Protein AF-A0A3N7F8M2-F1 (afdb_monomer)

Foldseek 3Di:
DDPVVVVVCVCCVPPPVVVQPVDVQVLSVVVVLQVPDDPLLNVLLLQCLLDDAPDKDFLQVSLLVSVLVVSQDDDPPPDDDSSVSSVVSVVVCVVSVQWAPFDADPVRHGTIIHGHPSSSVNSPVSNDLQEDEDDPDDNQNDLNHAEYEYPDDDDLPNPNPCNHAYYHYPDEDADDPVNLVSCLVRHLNYAYDAHAQNQDQAHDLSVLSNQSHAEYAHAHYQHQEYDPSVVSNPNHNYYHHHNNVNHDPPDDPDD

Mean predicted aligned error: 8.54 Å

Structure (mmCIF, N/CA/C/O backbone):
data_AF-A0A3N7F8M2-F1
#
_entry.id   AF-A0A3N7F8M2-F1
#
loop_
_atom_site.group_PDB
_atom_site.id
_atom_site.type_symbol
_atom_site.label_atom_id
_atom_site.label_alt_id
_atom_site.label_comp_id
_atom_site.label_asym_id
_atom_site.label_entity_id
_atom_site.label_seq_id
_atom_site.pdbx_PDB_ins_code
_atom_site.Cartn_x
_atom_site.Cartn_y
_atom_site.Cartn_z
_atom_site.occupancy
_atom_site.B_iso_or_equiv
_atom_site.auth_seq_id
_atom_site.auth_comp_id
_atom_site.auth_asym_id
_atom_site.auth_atom_id
_atom_site.pdbx_PDB_model_num
ATOM 1 N N . MET A 1 1 ? 30.009 5.401 -19.089 1.00 50.53 1 MET A N 1
ATOM 2 C CA . MET A 1 1 ? 29.661 4.005 -19.443 1.00 50.53 1 MET A CA 1
ATOM 3 C C . MET A 1 1 ? 30.930 3.288 -19.884 1.00 50.53 1 MET A C 1
ATOM 5 O O . MET A 1 1 ? 31.618 3.817 -20.751 1.00 50.53 1 MET A O 1
ATOM 9 N N . SER A 1 2 ? 31.302 2.168 -19.256 1.00 65.19 2 SER A N 1
ATOM 10 C CA . SER A 1 2 ? 32.576 1.494 -19.551 1.00 65.19 2 SER A CA 1
ATOM 11 C C . SER A 1 2 ? 32.513 0.697 -20.865 1.00 65.19 2 SER A C 1
ATOM 13 O O . SER A 1 2 ? 31.435 0.317 -21.328 1.00 65.19 2 SER A O 1
ATOM 15 N N . LEU A 1 3 ? 33.669 0.393 -21.468 1.00 58.25 3 LEU A N 1
ATOM 16 C CA . LEU A 1 3 ? 33.761 -0.470 -22.660 1.00 58.25 3 LEU A CA 1
ATOM 17 C C . LEU A 1 3 ? 33.174 -1.875 -22.419 1.00 58.25 3 LEU A C 1
ATOM 19 O O . LEU A 1 3 ? 32.599 -2.466 -23.333 1.00 58.25 3 LEU A O 1
ATOM 23 N N . LYS A 1 4 ? 33.255 -2.378 -21.179 1.00 56.94 4 LYS A N 1
ATOM 24 C CA . LYS A 1 4 ? 32.649 -3.653 -20.762 1.00 56.94 4 LYS A CA 1
ATOM 25 C C . LYS A 1 4 ? 31.124 -3.597 -20.761 1.00 56.94 4 LYS A C 1
ATOM 27 O O . LYS A 1 4 ? 30.493 -4.565 -21.175 1.00 56.94 4 LYS A O 1
ATOM 32 N N . ASP A 1 5 ? 30.537 -2.476 -20.351 1.00 60.38 5 ASP A N 1
ATOM 33 C CA . ASP A 1 5 ? 29.081 -2.302 -20.395 1.00 60.38 5 ASP A CA 1
ATOM 34 C C . ASP A 1 5 ? 28.612 -2.272 -21.850 1.00 60.38 5 ASP A C 1
ATOM 36 O O . ASP A 1 5 ? 27.696 -2.995 -22.232 1.00 60.38 5 ASP A O 1
ATOM 40 N N . ARG A 1 6 ? 29.320 -1.535 -22.711 1.00 57.75 6 ARG A N 1
ATOM 41 C CA . ARG A 1 6 ? 28.989 -1.431 -24.139 1.00 57.75 6 ARG A CA 1
ATOM 42 C C . ARG A 1 6 ? 29.005 -2.791 -24.851 1.00 57.75 6 ARG A C 1
ATOM 44 O O . ARG A 1 6 ? 28.112 -3.062 -25.648 1.00 57.75 6 ARG A O 1
ATOM 51 N N . ALA A 1 7 ? 29.972 -3.655 -24.534 1.00 75.00 7 ALA A N 1
ATOM 52 C CA . ALA A 1 7 ? 30.067 -5.007 -25.090 1.00 75.00 7 ALA A CA 1
ATOM 53 C C . ALA A 1 7 ? 28.914 -5.930 -24.653 1.00 75.00 7 ALA A C 1
ATOM 55 O O . ALA A 1 7 ? 28.488 -6.770 -25.440 1.00 75.00 7 ALA A O 1
ATOM 56 N N . LYS A 1 8 ? 28.375 -5.749 -23.438 1.00 75.00 8 LYS A N 1
ATOM 57 C CA . LYS A 1 8 ? 27.210 -6.505 -22.945 1.00 75.00 8 LYS A CA 1
ATOM 58 C C . LYS A 1 8 ? 25.900 -6.076 -23.608 1.00 75.00 8 LYS A C 1
ATOM 60 O O . LYS A 1 8 ? 25.042 -6.915 -23.852 1.00 75.00 8 LYS A O 1
ATOM 65 N N . TRP A 1 9 ? 25.752 -4.787 -23.915 1.00 71.31 9 TRP A N 1
ATOM 66 C CA . TRP A 1 9 ? 24.523 -4.230 -24.496 1.00 71.31 9 TRP A CA 1
ATOM 67 C C . TRP A 1 9 ? 24.452 -4.337 -26.027 1.00 71.31 9 TRP A C 1
ATOM 69 O O . TRP A 1 9 ? 23.364 -4.357 -26.598 1.00 71.31 9 TRP A O 1
ATOM 79 N N . LEU A 1 10 ? 25.596 -4.432 -26.708 1.00 76.62 10 LEU A N 1
ATOM 80 C CA . LEU A 1 10 ? 25.683 -4.506 -28.172 1.00 76.62 10 LEU A CA 1
ATOM 81 C C . LEU A 1 10 ? 24.878 -5.657 -28.814 1.00 76.62 10 LEU A C 1
ATOM 83 O O . LEU A 1 10 ? 24.207 -5.391 -29.814 1.00 76.62 10 LEU A O 1
ATOM 87 N N . PRO A 1 11 ? 24.901 -6.899 -28.289 1.00 79.75 11 PRO A N 1
ATOM 88 C CA . PRO A 1 11 ? 24.099 -7.999 -28.829 1.00 79.75 11 PRO A CA 1
ATOM 89 C C . PRO A 1 11 ? 22.597 -7.729 -28.707 1.00 79.75 11 PRO A C 1
ATOM 91 O O . PRO A 1 11 ? 21.865 -7.853 -29.686 1.00 79.75 11 PRO A O 1
ATOM 94 N N . PHE A 1 12 ? 22.161 -7.258 -27.535 1.00 73.06 12 PHE A N 1
ATOM 95 C CA . PHE A 1 12 ? 20.768 -6.909 -27.266 1.00 73.06 12 PHE A CA 1
ATOM 96 C C . PHE A 1 12 ? 20.253 -5.831 -28.230 1.00 73.06 12 PHE A C 1
ATOM 98 O O . PHE A 1 12 ? 19.229 -6.025 -28.879 1.00 73.06 12 PHE A O 1
ATOM 105 N N . ILE A 1 13 ? 21.001 -4.732 -28.398 1.00 72.12 13 ILE A N 1
ATOM 106 C CA . ILE A 1 13 ? 20.623 -3.620 -29.288 1.00 72.12 13 ILE A CA 1
ATOM 107 C C . ILE A 1 13 ? 20.533 -4.073 -30.750 1.00 72.12 13 ILE A C 1
ATOM 109 O O . ILE A 1 13 ? 19.650 -3.629 -31.477 1.00 72.12 13 ILE A O 1
ATOM 113 N N . LYS A 1 14 ? 21.451 -4.936 -31.203 1.00 72.75 14 LYS A N 1
ATOM 114 C CA . LYS A 1 14 ? 21.540 -5.316 -32.620 1.00 72.75 14 LYS A CA 1
ATOM 115 C C . LYS A 1 14 ? 20.613 -6.460 -33.021 1.00 72.75 14 LYS A C 1
ATOM 117 O O . LYS A 1 14 ? 20.231 -6.520 -34.184 1.00 72.75 14 LYS A O 1
ATOM 122 N N . GLN A 1 15 ? 20.300 -7.378 -32.109 1.00 72.56 15 GLN A N 1
ATOM 123 C CA . GLN A 1 15 ? 19.619 -8.635 -32.452 1.00 72.56 15 GLN A CA 1
ATOM 124 C C . GLN A 1 15 ? 18.255 -8.789 -31.773 1.00 72.56 15 GLN A C 1
ATOM 126 O O . GLN A 1 15 ? 17.330 -9.329 -32.380 1.00 72.56 15 GLN A O 1
ATOM 131 N N . GLU A 1 16 ? 18.099 -8.300 -30.541 1.00 66.25 16 GLU A N 1
ATOM 132 C CA . GLU A 1 16 ? 16.865 -8.487 -29.770 1.00 66.25 16 GLU A CA 1
ATOM 133 C C . GLU A 1 16 ? 15.930 -7.282 -29.854 1.00 66.25 16 GLU A C 1
ATOM 135 O O . GLU A 1 16 ? 14.737 -7.447 -30.110 1.00 66.25 16 GLU A O 1
ATOM 140 N N . LEU A 1 17 ? 16.465 -6.069 -29.688 1.00 67.19 17 LEU A N 1
ATOM 141 C CA . LEU A 1 17 ? 15.690 -4.828 -29.706 1.00 67.19 17 LEU A CA 1
ATOM 142 C C . LEU A 1 17 ? 14.853 -4.672 -30.995 1.00 67.19 17 LEU A C 1
ATOM 144 O O . LEU A 1 17 ? 13.651 -4.441 -30.878 1.00 67.19 17 LEU A O 1
ATOM 148 N N . PRO A 1 18 ? 15.394 -4.903 -32.212 1.00 66.25 18 PRO A N 1
ATOM 149 C CA . PRO A 1 18 ? 14.627 -4.734 -33.448 1.00 66.25 18 PRO A CA 1
ATOM 150 C C . PRO A 1 18 ? 13.497 -5.753 -33.622 1.00 66.25 18 PRO A C 1
ATOM 152 O O . PRO A 1 18 ? 12.631 -5.547 -34.460 1.00 66.25 18 PRO A O 1
ATOM 155 N N . ASN A 1 19 ? 13.513 -6.865 -32.877 1.00 63.41 19 ASN A N 1
ATOM 156 C CA . ASN A 1 19 ? 12.444 -7.865 -32.880 1.00 63.41 19 ASN A CA 1
ATOM 157 C C . ASN A 1 19 ? 11.389 -7.596 -31.799 1.00 63.41 19 ASN A C 1
ATOM 159 O O . ASN A 1 19 ? 10.232 -7.954 -31.989 1.00 63.41 19 ASN A O 1
ATOM 163 N N . ARG A 1 20 ? 11.779 -6.963 -30.685 1.00 60.56 20 ARG A N 1
ATOM 164 C CA . ARG A 1 20 ? 10.895 -6.645 -29.550 1.00 60.56 20 ARG A CA 1
ATOM 165 C C . ARG A 1 20 ? 10.116 -5.337 -29.721 1.00 60.56 20 ARG A C 1
ATOM 167 O O . ARG A 1 20 ? 9.087 -5.176 -29.082 1.00 60.56 20 ARG A O 1
ATOM 174 N N . VAL A 1 21 ? 10.594 -4.435 -30.582 1.00 58.59 21 VAL A N 1
ATOM 175 C CA . VAL A 1 21 ? 9.974 -3.128 -30.894 1.00 58.59 21 VAL A CA 1
ATOM 176 C C . VAL A 1 21 ? 9.203 -3.182 -32.230 1.00 58.59 21 VAL A C 1
ATOM 178 O O . VAL A 1 21 ? 8.950 -2.164 -32.856 1.00 58.59 21 VAL A O 1
ATOM 181 N N . LYS A 1 22 ? 8.862 -4.384 -32.723 1.00 57.28 22 LYS A N 1
ATOM 182 C CA . LYS A 1 22 ? 8.159 -4.555 -34.013 1.00 57.28 22 LYS A CA 1
ATOM 183 C C . LYS A 1 22 ? 6.701 -4.104 -33.995 1.00 57.28 22 LYS A C 1
ATOM 185 O O . LYS A 1 22 ? 6.161 -3.840 -35.062 1.00 57.28 22 LYS A O 1
ATOM 190 N N . ASP A 1 23 ? 6.118 -3.990 -32.808 1.00 52.25 23 ASP A N 1
ATOM 191 C CA . ASP A 1 23 ? 4.845 -3.320 -32.589 1.00 52.25 23 ASP A CA 1
ATOM 192 C C . ASP A 1 23 ? 5.128 -1.986 -31.897 1.00 52.25 23 ASP A C 1
ATOM 194 O O . ASP A 1 23 ? 5.923 -1.946 -30.955 1.00 52.25 23 ASP A O 1
ATOM 198 N N . ASP A 1 24 ? 4.432 -0.921 -32.304 1.00 56.28 24 ASP A N 1
ATOM 199 C CA . ASP A 1 24 ? 4.410 0.428 -31.695 1.00 56.28 24 ASP A CA 1
ATOM 200 C C . ASP A 1 24 ? 3.942 0.444 -30.217 1.00 56.28 24 ASP A C 1
ATOM 202 O O . ASP A 1 24 ? 3.524 1.459 -29.658 1.00 56.28 24 ASP A O 1
ATOM 206 N N . ASN A 1 25 ? 3.998 -0.695 -29.535 1.00 73.25 25 ASN A N 1
ATOM 207 C CA . ASN A 1 25 ? 3.590 -0.849 -28.164 1.00 73.25 25 ASN A CA 1
ATOM 208 C C . ASN A 1 25 ? 4.736 -0.446 -27.228 1.00 73.25 25 ASN A C 1
ATOM 210 O O . ASN A 1 25 ? 5.562 -1.262 -26.810 1.00 73.25 25 ASN A O 1
ATOM 214 N N . ILE A 1 26 ? 4.744 0.838 -26.868 1.00 84.25 26 ILE A N 1
ATOM 215 C CA . ILE A 1 26 ? 5.632 1.458 -25.876 1.00 84.25 26 ILE A CA 1
ATOM 216 C C . ILE A 1 26 ? 5.814 0.611 -24.602 1.00 84.25 26 ILE A C 1
ATOM 218 O O . ILE A 1 26 ? 6.905 0.585 -24.033 1.00 84.25 26 ILE A O 1
ATOM 222 N N . ILE A 1 27 ? 4.798 -0.163 -24.199 1.00 86.19 27 ILE A N 1
ATOM 223 C CA . ILE A 1 27 ? 4.848 -1.049 -23.031 1.00 86.19 27 ILE A CA 1
ATOM 224 C C . ILE A 1 27 ? 5.877 -2.169 -23.200 1.00 86.19 27 ILE A C 1
ATOM 226 O O . ILE A 1 27 ? 6.604 -2.464 -22.253 1.00 86.19 27 ILE A O 1
ATOM 230 N N . HIS A 1 28 ? 6.011 -2.767 -24.390 1.00 85.81 28 HIS A N 1
ATOM 231 C CA . HIS A 1 28 ? 7.034 -3.792 -24.637 1.00 85.81 28 HIS A CA 1
ATOM 232 C C . HIS A 1 28 ? 8.446 -3.219 -24.530 1.00 85.81 28 HIS A C 1
ATOM 234 O O . HIS A 1 28 ? 9.326 -3.863 -23.956 1.00 85.81 28 HIS A O 1
ATOM 240 N N . THR A 1 29 ? 8.648 -1.993 -25.011 1.00 88.50 29 THR A N 1
ATOM 241 C CA . THR A 1 29 ? 9.926 -1.289 -24.880 1.00 88.50 29 THR A CA 1
ATOM 242 C C . THR A 1 29 ? 10.236 -0.974 -23.419 1.00 88.50 29 THR A C 1
ATOM 244 O O . THR A 1 29 ? 11.323 -1.293 -22.944 1.00 88.50 29 THR A O 1
ATOM 247 N N . LEU A 1 30 ? 9.282 -0.421 -22.663 1.00 90.75 30 LEU A N 1
ATOM 248 C CA . LEU A 1 30 ? 9.473 -0.120 -21.239 1.00 90.75 30 LEU A CA 1
ATOM 249 C C . LEU A 1 30 ? 9.683 -1.390 -20.401 1.00 90.75 30 LEU A C 1
ATOM 251 O O . LEU A 1 30 ? 10.469 -1.396 -19.450 1.00 90.75 30 LEU A O 1
ATOM 255 N N . LYS A 1 31 ? 9.056 -2.506 -20.791 1.00 93.31 31 LYS A N 1
ATOM 256 C CA . LYS A 1 31 ? 9.233 -3.809 -20.142 1.00 93.31 31 LYS A CA 1
ATOM 257 C C . LYS A 1 31 ? 10.682 -4.307 -20.184 1.00 93.31 31 LYS A C 1
ATOM 259 O O . LYS A 1 31 ? 11.091 -5.028 -19.275 1.00 93.31 31 LYS A O 1
ATOM 264 N N . LEU A 1 32 ? 11.493 -3.860 -21.145 1.00 90.69 32 LEU A N 1
ATOM 265 C CA . LEU A 1 32 ? 12.931 -4.156 -21.196 1.00 90.69 32 LEU A CA 1
ATOM 266 C C . LEU A 1 32 ? 13.689 -3.615 -19.977 1.00 90.69 32 LEU A C 1
ATOM 268 O O . LEU A 1 32 ? 14.667 -4.225 -19.546 1.00 90.69 32 LEU A O 1
ATOM 272 N N . SER A 1 33 ? 13.225 -2.508 -19.393 1.00 91.81 33 SER A N 1
ATOM 273 C CA . SER A 1 33 ? 13.773 -1.950 -18.151 1.00 91.81 33 SER A CA 1
ATOM 274 C C . SER A 1 33 ? 13.292 -2.710 -16.910 1.00 91.81 33 SER A C 1
ATOM 276 O O . SER A 1 33 ? 13.993 -2.744 -15.897 1.00 91.81 33 SER A O 1
ATOM 278 N N . TYR A 1 34 ? 12.114 -3.340 -16.987 1.00 95.31 34 TYR A N 1
ATOM 279 C CA . TYR A 1 34 ? 11.484 -4.092 -15.896 1.00 95.31 34 TYR A CA 1
ATOM 280 C C . TYR A 1 34 ? 11.982 -5.539 -15.784 1.00 95.31 34 TYR A C 1
ATOM 282 O O . TYR A 1 34 ? 12.250 -6.027 -14.686 1.00 95.31 34 TYR A O 1
ATOM 290 N N . ASP A 1 35 ? 12.129 -6.246 -16.905 1.00 94.69 35 ASP A N 1
ATOM 291 C CA . ASP A 1 35 ? 12.520 -7.658 -16.936 1.00 94.69 35 ASP A CA 1
ATOM 292 C C . ASP A 1 35 ? 13.816 -7.998 -16.174 1.00 94.69 35 ASP A C 1
ATOM 294 O O . ASP A 1 35 ? 13.832 -9.042 -15.513 1.00 94.69 35 ASP A O 1
ATOM 298 N N . PRO A 1 36 ? 14.873 -7.162 -16.166 1.00 95.19 36 PRO A N 1
ATOM 299 C CA . PRO A 1 36 ? 16.085 -7.447 -15.401 1.00 95.19 36 PRO A CA 1
ATOM 300 C C . PRO A 1 36 ? 15.991 -7.085 -13.909 1.00 95.19 36 PRO A C 1
ATOM 302 O O . PRO A 1 36 ? 16.965 -7.294 -13.184 1.00 95.19 36 PRO A O 1
ATOM 305 N N . LEU A 1 37 ? 14.876 -6.523 -13.422 1.00 95.69 37 LEU A N 1
ATOM 306 C CA . LEU A 1 37 ? 14.738 -6.170 -12.007 1.00 95.69 37 LEU A CA 1
ATOM 307 C C . LEU A 1 37 ? 14.746 -7.420 -11.101 1.00 95.69 37 LEU A C 1
ATOM 309 O O . LEU A 1 37 ? 14.150 -8.449 -11.451 1.00 95.69 37 LEU A O 1
ATOM 313 N N . PRO A 1 38 ? 15.352 -7.333 -9.902 1.00 94.81 38 PRO A N 1
ATOM 314 C CA . PRO A 1 38 ? 15.167 -8.326 -8.851 1.00 94.81 38 PRO A CA 1
ATOM 315 C C . PRO A 1 38 ? 13.688 -8.536 -8.507 1.00 94.81 38 PRO A C 1
ATOM 317 O O . PRO A 1 38 ? 12.871 -7.621 -8.611 1.00 94.81 38 PRO A O 1
ATOM 320 N N . SER A 1 39 ? 13.350 -9.736 -8.031 1.00 94.88 39 SER A N 1
ATOM 321 C CA . SER A 1 39 ? 11.963 -10.124 -7.731 1.00 94.88 39 SER A CA 1
ATOM 322 C C . SER A 1 39 ? 11.254 -9.163 -6.764 1.00 94.88 39 SER A C 1
ATOM 324 O O . SER A 1 39 ? 10.118 -8.774 -7.014 1.00 94.88 39 SER A O 1
ATOM 326 N N . HIS A 1 40 ? 11.916 -8.708 -5.695 1.00 94.12 40 HIS A N 1
ATOM 327 C CA . HIS A 1 40 ? 11.305 -7.766 -4.748 1.00 94.12 40 HIS A CA 1
ATOM 328 C C . HIS A 1 40 ? 10.947 -6.423 -5.408 1.00 94.12 40 HIS A C 1
ATOM 330 O O . HIS A 1 40 ? 9.810 -5.981 -5.292 1.00 94.12 40 HIS A O 1
ATOM 336 N N . MET A 1 41 ? 11.857 -5.836 -6.197 1.00 96.88 41 MET A N 1
ATOM 337 C CA . MET A 1 41 ? 11.610 -4.590 -6.942 1.00 96.88 41 MET A CA 1
ATOM 338 C C . MET A 1 41 ? 10.479 -4.740 -7.961 1.00 96.88 41 MET A C 1
ATOM 340 O O . MET A 1 41 ? 9.681 -3.822 -8.135 1.00 96.88 41 MET A O 1
ATOM 344 N N . LYS A 1 42 ? 10.376 -5.909 -8.609 1.00 97.31 42 LYS A N 1
ATOM 345 C CA . LYS A 1 42 ? 9.268 -6.217 -9.522 1.00 97.31 42 LYS A CA 1
ATOM 346 C C . LYS A 1 42 ? 7.917 -6.175 -8.818 1.00 97.31 42 LYS A C 1
ATOM 348 O O . LYS A 1 42 ? 6.986 -5.594 -9.368 1.00 97.31 42 LYS A O 1
ATOM 353 N N . HIS A 1 43 ? 7.820 -6.764 -7.624 1.00 96.69 43 HIS A N 1
ATOM 354 C CA . HIS A 1 43 ? 6.598 -6.718 -6.820 1.00 96.69 43 HIS A CA 1
ATOM 355 C C . HIS A 1 43 ? 6.301 -5.298 -6.325 1.00 96.69 43 HIS A C 1
ATOM 357 O O . HIS A 1 43 ? 5.167 -4.850 -6.465 1.00 96.69 43 HIS A O 1
ATOM 363 N N . CYS A 1 44 ? 7.310 -4.575 -5.823 1.00 98.00 44 CYS A N 1
ATOM 364 C CA . CYS A 1 44 ? 7.171 -3.183 -5.387 1.00 98.00 44 CYS A CA 1
ATOM 365 C C . CYS A 1 44 ? 6.597 -2.294 -6.497 1.00 98.00 44 CYS A C 1
ATOM 367 O O . CYS A 1 44 ? 5.605 -1.603 -6.280 1.00 98.00 44 CYS A O 1
ATOM 369 N N . PHE A 1 45 ? 7.164 -2.370 -7.704 1.00 97.88 45 PHE A N 1
ATOM 370 C CA . PHE A 1 45 ? 6.684 -1.597 -8.846 1.00 97.88 45 PHE A CA 1
ATOM 371 C C . PHE A 1 45 ? 5.294 -2.034 -9.327 1.00 97.88 45 PHE A C 1
ATOM 373 O O . PHE A 1 45 ? 4.430 -1.188 -9.533 1.00 97.88 45 PHE A O 1
ATOM 380 N N . ALA A 1 46 ? 5.041 -3.340 -9.469 1.00 96.94 46 ALA A N 1
ATOM 381 C CA . ALA A 1 46 ? 3.728 -3.839 -9.888 1.00 96.94 46 ALA A CA 1
ATOM 382 C C . ALA A 1 46 ? 2.614 -3.406 -8.918 1.00 96.94 46 ALA A C 1
ATOM 384 O O . ALA A 1 46 ? 1.500 -3.093 -9.336 1.00 96.94 46 ALA A O 1
ATOM 385 N N . TYR A 1 47 ? 2.917 -3.339 -7.619 1.00 97.25 47 TYR A N 1
ATOM 386 C CA . TYR A 1 47 ? 1.988 -2.879 -6.590 1.00 97.25 47 TYR A CA 1
ATOM 387 C C . TYR A 1 47 ? 1.569 -1.413 -6.764 1.00 97.25 47 TYR A C 1
ATOM 389 O O . TYR A 1 47 ? 0.451 -1.051 -6.408 1.00 97.25 47 TYR A O 1
ATOM 397 N N . CYS A 1 48 ? 2.418 -0.576 -7.367 1.00 96.25 48 CYS A N 1
ATOM 398 C CA . CYS A 1 48 ? 2.093 0.824 -7.633 1.00 96.25 48 CYS A CA 1
ATOM 399 C C . CYS A 1 48 ? 0.961 1.013 -8.661 1.00 96.25 48 CYS A C 1
ATOM 401 O O . CYS A 1 48 ? 0.413 2.107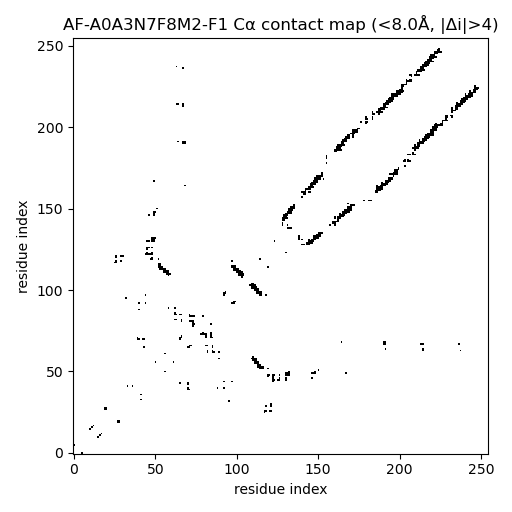 -8.744 1.00 96.25 48 CYS A O 1
ATOM 403 N N . SER A 1 49 ? 0.556 -0.035 -9.391 1.00 94.50 49 SER A N 1
ATOM 404 C CA . SER A 1 49 ? -0.635 -0.003 -10.264 1.00 94.50 49 SER A CA 1
ATOM 405 C C . SER A 1 49 ? -1.935 0.338 -9.522 1.00 94.50 49 SER A C 1
ATOM 407 O O . SER A 1 49 ? -2.905 0.770 -10.142 1.00 94.50 49 SER A O 1
ATOM 409 N N . LEU A 1 50 ? -1.956 0.171 -8.195 1.00 93.06 50 LEU A N 1
ATOM 410 C CA . LEU A 1 50 ? -3.098 0.503 -7.346 1.00 93.06 50 LEU A CA 1
ATOM 411 C C . LEU A 1 50 ? -3.341 2.014 -7.218 1.00 93.06 50 LEU A C 1
ATOM 413 O O . LEU A 1 50 ? -4.456 2.409 -6.880 1.00 93.06 50 LEU A O 1
ATOM 417 N N . PHE A 1 51 ? -2.336 2.854 -7.473 1.00 91.75 51 PHE A N 1
ATOM 418 C CA . PHE A 1 51 ? -2.496 4.307 -7.428 1.00 91.75 51 PHE A CA 1
ATOM 419 C C . PHE A 1 51 ? -3.058 4.831 -8.762 1.00 91.75 51 PHE A C 1
ATOM 421 O O . PHE A 1 51 ? -2.790 4.237 -9.809 1.00 91.75 51 PHE A O 1
ATOM 428 N N . PRO A 1 52 ? -3.841 5.923 -8.771 1.00 89.25 52 PRO A N 1
ATOM 429 C CA . PRO A 1 52 ? -4.310 6.546 -10.003 1.00 89.25 52 PRO A CA 1
ATOM 430 C C . PRO A 1 52 ? -3.154 7.124 -10.831 1.00 89.25 52 PRO A C 1
ATOM 432 O O . PRO A 1 52 ? -2.087 7.450 -10.309 1.00 89.25 52 PRO A O 1
ATOM 435 N N . LYS A 1 53 ? -3.379 7.286 -12.138 1.00 89.62 53 LYS A N 1
ATOM 436 C CA . LYS A 1 53 ? -2.427 7.970 -13.024 1.00 89.62 53 LYS A CA 1
ATOM 437 C C . LYS A 1 53 ? -2.233 9.420 -12.581 1.00 89.62 53 LYS A C 1
ATOM 439 O O . LYS A 1 53 ? -3.189 10.067 -12.162 1.00 89.62 53 LYS A O 1
ATOM 444 N N . GLY A 1 54 ? -0.994 9.908 -12.641 1.00 85.50 54 GLY A N 1
ATOM 445 C CA . GLY A 1 54 ? -0.633 11.262 -12.208 1.00 85.50 54 GLY A CA 1
ATOM 446 C C . GLY A 1 54 ? -0.775 11.541 -10.703 1.00 85.50 54 GLY A C 1
ATOM 447 O O . GLY A 1 54 ? -0.532 12.673 -10.282 1.00 85.50 54 GLY A O 1
ATOM 448 N N . HIS A 1 55 ? -1.150 10.548 -9.888 1.00 89.75 55 HIS A N 1
ATOM 449 C CA . HIS A 1 55 ? -1.278 10.710 -8.442 1.00 89.75 55 HIS A CA 1
ATOM 450 C C . HIS A 1 55 ? 0.091 10.951 -7.796 1.00 89.75 55 HIS A C 1
ATOM 452 O O . HIS A 1 55 ? 1.056 10.245 -8.101 1.00 89.75 55 HIS A O 1
ATOM 458 N N . SER A 1 56 ? 0.158 11.937 -6.897 1.00 94.62 56 SER A N 1
ATOM 459 C CA . SER A 1 56 ? 1.331 12.151 -6.047 1.00 94.62 56 SER A CA 1
ATOM 460 C C . SER A 1 56 ? 1.318 11.140 -4.907 1.00 94.62 56 SER A C 1
ATOM 462 O O . SER A 1 56 ? 0.364 11.086 -4.135 1.00 94.62 56 SER A O 1
ATOM 464 N N . ILE A 1 57 ? 2.353 10.309 -4.834 1.00 95.38 57 ILE A N 1
ATOM 465 C CA . ILE A 1 57 ? 2.486 9.221 -3.872 1.00 95.38 57 ILE A CA 1
ATOM 466 C C . ILE A 1 57 ? 3.476 9.650 -2.792 1.00 95.38 57 ILE A C 1
ATOM 468 O O . ILE A 1 57 ? 4.645 9.890 -3.089 1.00 95.38 57 ILE A O 1
ATOM 472 N N . ASP A 1 58 ? 3.036 9.666 -1.533 1.00 96.25 58 ASP A N 1
ATOM 473 C CA . ASP A 1 58 ? 3.940 9.802 -0.388 1.00 96.25 58 ASP A CA 1
ATOM 474 C C . ASP A 1 58 ? 4.870 8.579 -0.304 1.00 96.25 58 ASP A C 1
ATOM 476 O O . ASP A 1 58 ? 4.434 7.427 -0.162 1.00 96.25 58 ASP A O 1
ATOM 480 N N . VAL A 1 59 ? 6.176 8.820 -0.411 1.00 97.56 59 VAL A N 1
ATOM 481 C CA . VAL A 1 59 ? 7.187 7.765 -0.558 1.00 97.56 59 VAL A CA 1
ATOM 482 C C . VAL A 1 59 ? 7.324 6.951 0.724 1.00 97.56 59 VAL A C 1
ATOM 484 O O . VAL A 1 59 ? 7.478 5.727 0.672 1.00 97.56 59 VAL A O 1
ATOM 487 N N . LYS A 1 60 ? 7.190 7.590 1.889 1.00 96.44 60 LYS A N 1
ATOM 488 C CA . LYS A 1 60 ? 7.221 6.900 3.184 1.00 96.44 60 LYS A CA 1
ATOM 489 C C . LYS A 1 60 ? 6.066 5.905 3.310 1.00 96.44 60 LYS A C 1
ATOM 491 O O . LYS A 1 60 ? 6.272 4.758 3.710 1.00 96.44 60 LYS A O 1
ATOM 496 N N . SER A 1 61 ? 4.867 6.313 2.911 1.00 96.25 61 SER A N 1
ATOM 497 C CA . SER A 1 61 ? 3.666 5.477 2.855 1.00 96.25 61 SER A CA 1
ATOM 498 C C . SER A 1 61 ? 3.844 4.322 1.883 1.00 96.25 61 SER A C 1
ATOM 500 O O . SER A 1 61 ? 3.535 3.180 2.218 1.00 96.25 61 SER A O 1
ATOM 502 N N . LEU A 1 62 ? 4.390 4.591 0.696 1.00 97.62 62 LEU A N 1
ATOM 503 C CA . LEU A 1 62 ? 4.658 3.564 -0.304 1.00 97.62 62 LEU A CA 1
ATOM 504 C C . LEU A 1 62 ? 5.603 2.478 0.230 1.00 97.62 62 LEU A C 1
ATOM 506 O O . LEU A 1 62 ? 5.318 1.286 0.098 1.00 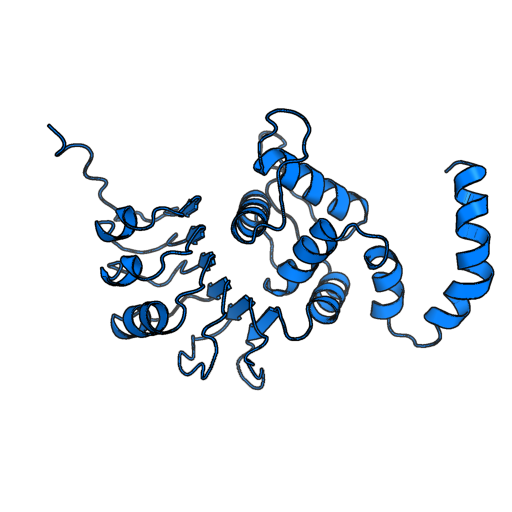97.62 62 LEU A O 1
ATOM 510 N N . ILE A 1 63 ? 6.686 2.882 0.896 1.00 97.88 63 ILE A N 1
ATOM 511 C CA . ILE A 1 63 ? 7.636 1.960 1.528 1.00 97.88 63 ILE A CA 1
ATOM 512 C C . ILE A 1 63 ? 6.947 1.127 2.616 1.00 97.88 63 ILE A C 1
ATOM 514 O O . ILE A 1 63 ? 7.081 -0.098 2.634 1.00 97.88 63 ILE A O 1
ATOM 518 N N . GLN A 1 64 ? 6.152 1.757 3.484 1.00 97.56 64 GLN A N 1
ATOM 519 C CA . GLN A 1 64 ? 5.378 1.059 4.516 1.00 97.56 64 GLN A CA 1
ATOM 520 C C . GLN A 1 64 ? 4.411 0.023 3.922 1.00 97.56 64 GLN A C 1
ATOM 522 O O . GLN A 1 64 ? 4.279 -1.081 4.454 1.00 97.56 64 GLN A O 1
ATOM 527 N N . LEU A 1 65 ? 3.775 0.332 2.788 1.00 97.94 65 LEU A N 1
ATOM 528 C CA . LEU A 1 65 ? 2.908 -0.604 2.071 1.00 97.94 65 LEU A CA 1
ATOM 529 C C . LEU A 1 65 ? 3.695 -1.803 1.521 1.00 97.94 65 LEU A C 1
ATOM 531 O O . LEU A 1 65 ? 3.246 -2.946 1.652 1.00 97.94 65 LEU A O 1
ATOM 535 N N . TRP A 1 66 ? 4.883 -1.579 0.953 1.00 98.06 66 TRP A N 1
ATOM 536 C CA . TRP A 1 66 ? 5.752 -2.663 0.483 1.00 98.06 66 TRP A CA 1
ATOM 537 C C . TRP A 1 66 ? 6.227 -3.571 1.624 1.00 98.06 66 TRP A C 1
ATOM 539 O O . TRP A 1 66 ? 6.246 -4.798 1.471 1.00 98.06 66 TRP A O 1
ATOM 549 N N . ILE A 1 67 ? 6.550 -2.993 2.784 1.00 96.94 67 ILE A N 1
ATOM 550 C CA . ILE A 1 67 ? 6.911 -3.733 4.003 1.00 96.94 67 ILE A CA 1
ATOM 551 C C . ILE A 1 67 ? 5.719 -4.556 4.510 1.00 96.94 67 ILE A C 1
ATOM 553 O O . ILE A 1 67 ? 5.858 -5.756 4.766 1.00 96.94 67 ILE A O 1
ATOM 557 N N . ALA A 1 68 ? 4.523 -3.965 4.576 1.00 97.00 68 ALA A N 1
ATOM 558 C CA . ALA A 1 68 ? 3.305 -4.654 5.006 1.00 97.00 68 ALA A CA 1
ATOM 559 C C . ALA A 1 68 ? 2.958 -5.847 4.094 1.00 97.00 68 ALA A C 1
ATOM 561 O O . ALA A 1 68 ? 2.490 -6.893 4.556 1.00 97.00 68 ALA A O 1
ATOM 562 N N . GLN A 1 69 ? 3.246 -5.753 2.795 1.00 96.25 69 GLN A N 1
ATOM 563 C CA . GLN A 1 69 ? 3.099 -6.895 1.891 1.00 96.25 69 GLN A CA 1
ATOM 564 C C . GLN A 1 69 ? 4.226 -7.928 2.010 1.00 96.25 69 GLN A C 1
ATOM 566 O O . GLN A 1 69 ? 4.024 -9.090 1.639 1.00 96.25 69 GLN A O 1
ATOM 571 N N . GLY A 1 70 ? 5.356 -7.556 2.611 1.00 95.06 70 GLY A N 1
ATOM 572 C CA . GLY A 1 70 ? 6.550 -8.386 2.747 1.00 95.06 70 GLY A CA 1
ATOM 573 C C . GLY A 1 70 ? 7.397 -8.426 1.476 1.00 95.06 70 GLY A C 1
ATOM 574 O O . GLY A 1 70 ? 8.120 -9.395 1.266 1.00 95.06 70 GLY A O 1
ATOM 575 N N . PHE A 1 71 ? 7.278 -7.419 0.604 1.00 95.56 71 PHE A N 1
ATOM 576 C CA . PHE A 1 71 ? 8.131 -7.304 -0.582 1.00 95.56 71 PHE A CA 1
ATOM 577 C C . PHE A 1 71 ? 9.547 -6.891 -0.198 1.00 95.56 71 PHE A C 1
ATOM 579 O O . PHE A 1 71 ? 10.508 -7.386 -0.780 1.00 95.56 71 PHE A O 1
ATOM 586 N N . ILE A 1 72 ? 9.668 -6.042 0.821 1.00 94.56 72 ILE A N 1
ATOM 587 C CA . ILE A 1 72 ? 10.941 -5.712 1.451 1.00 94.56 72 ILE A CA 1
ATOM 588 C C . ILE A 1 72 ? 11.198 -6.725 2.565 1.00 94.56 72 ILE A C 1
ATOM 590 O O . ILE A 1 72 ? 10.342 -6.967 3.416 1.00 94.56 72 ILE A O 1
ATOM 594 N N . SER A 1 73 ? 12.366 -7.354 2.526 1.00 83.81 73 SER A N 1
ATOM 595 C CA . SER A 1 73 ? 12.841 -8.290 3.543 1.00 83.81 73 SER A CA 1
ATOM 596 C C . SER A 1 73 ? 14.245 -7.873 3.938 1.00 83.81 73 SER A C 1
ATOM 598 O O . SER A 1 73 ? 15.028 -7.537 3.051 1.00 83.81 73 SER A O 1
ATOM 600 N N . SER A 1 74 ? 14.556 -7.941 5.236 1.00 72.06 74 SER A N 1
ATOM 601 C CA . SER A 1 74 ? 15.905 -7.673 5.736 1.00 72.06 74 SER A CA 1
ATOM 602 C C . SER A 1 74 ? 16.894 -8.524 4.955 1.00 72.06 74 SER A C 1
ATOM 604 O O . SER A 1 74 ? 16.779 -9.753 4.915 1.00 72.06 74 SER A O 1
ATOM 606 N N . SER A 1 75 ? 17.877 -7.879 4.340 1.00 59.03 75 SER A N 1
ATOM 607 C CA . SER A 1 75 ? 19.035 -8.603 3.832 1.00 59.03 75 SER A CA 1
ATOM 608 C C . SER A 1 75 ? 19.739 -9.311 5.005 1.00 59.03 75 SER A C 1
ATOM 610 O O . SER A 1 75 ? 19.734 -8.818 6.134 1.00 59.03 75 SER A O 1
ATOM 612 N N . ASN A 1 76 ? 20.327 -10.492 4.767 1.00 51.72 76 ASN A N 1
ATOM 613 C CA . ASN A 1 76 ? 21.018 -11.321 5.778 1.00 51.72 76 ASN A CA 1
ATOM 614 C C . ASN A 1 76 ? 22.287 -10.663 6.380 1.00 51.72 76 ASN A C 1
ATOM 616 O O . ASN A 1 76 ? 23.119 -11.336 6.987 1.00 51.72 76 ASN A O 1
ATOM 620 N N . SER A 1 77 ? 22.463 -9.357 6.209 1.00 49.97 77 SER A N 1
ATOM 621 C CA . SER A 1 77 ? 23.589 -8.562 6.678 1.00 49.97 77 SER A CA 1
ATOM 622 C C . SER A 1 77 ? 23.129 -7.600 7.772 1.00 49.97 77 SER A C 1
ATOM 624 O O . SER A 1 77 ? 22.804 -6.453 7.502 1.00 49.97 77 SER A O 1
ATOM 626 N N . GLY A 1 78 ? 23.102 -8.104 9.009 1.00 48.00 78 GLY A N 1
ATOM 627 C CA . GLY A 1 78 ? 23.243 -7.329 10.247 1.00 48.00 78 GLY A CA 1
ATOM 628 C C . GLY A 1 78 ? 22.389 -6.065 10.407 1.00 48.00 78 GLY A C 1
ATOM 629 O O . GLY A 1 78 ? 22.880 -4.965 10.196 1.00 48.00 78 GLY A O 1
ATOM 630 N N . GLY A 1 79 ? 21.164 -6.217 10.918 1.00 54.28 79 GLY A N 1
ATOM 631 C CA . GLY A 1 79 ? 20.490 -5.173 11.707 1.00 54.28 79 GLY A CA 1
ATOM 632 C C . GLY A 1 79 ? 19.997 -3.916 10.976 1.00 54.28 79 GLY A C 1
ATOM 633 O O . GLY A 1 79 ? 19.658 -2.949 11.654 1.00 54.28 79 GLY A O 1
ATOM 634 N N . GLY A 1 80 ? 19.948 -3.902 9.640 1.00 64.06 80 GLY A N 1
ATOM 635 C CA . GLY A 1 80 ? 19.342 -2.802 8.877 1.00 64.06 80 GLY A CA 1
ATOM 636 C C . GLY A 1 80 ? 17.828 -2.693 9.108 1.00 64.06 80 GLY A C 1
ATOM 637 O O . GLY A 1 80 ? 17.151 -3.708 9.282 1.00 64.06 80 GLY A O 1
ATOM 638 N N . SER A 1 81 ? 17.287 -1.469 9.128 1.00 87.19 81 SER A N 1
ATOM 639 C CA . SER A 1 81 ? 15.836 -1.264 9.225 1.00 87.19 81 SER A CA 1
ATOM 640 C C . SER A 1 81 ? 15.155 -1.544 7.881 1.00 87.19 81 SER A C 1
ATOM 642 O O . SER A 1 81 ? 15.697 -1.236 6.816 1.00 87.19 81 SER A O 1
ATOM 644 N N . LEU A 1 82 ? 13.943 -2.107 7.917 1.00 92.38 82 LEU A N 1
ATOM 645 C CA . LEU A 1 82 ? 13.165 -2.404 6.706 1.00 92.38 82 LEU A CA 1
ATOM 646 C C . LEU A 1 82 ? 12.838 -1.131 5.915 1.00 92.38 82 LEU A C 1
ATOM 648 O O . LEU A 1 82 ? 12.686 -1.175 4.699 1.00 92.38 82 LEU A O 1
ATOM 652 N N . GLU A 1 83 ? 12.748 0.006 6.596 1.00 92.94 83 GLU A N 1
ATOM 653 C CA . GLU A 1 83 ? 12.535 1.321 6.008 1.00 92.94 83 GLU A CA 1
ATOM 654 C C . GLU A 1 83 ? 13.744 1.779 5.187 1.00 92.94 83 GLU A C 1
ATOM 656 O O . GLU A 1 83 ? 13.553 2.321 4.101 1.00 92.94 83 GLU A O 1
ATOM 661 N N . ILE A 1 84 ? 14.974 1.521 5.653 1.00 92.38 84 ILE A N 1
ATOM 662 C CA . ILE A 1 84 ? 16.196 1.819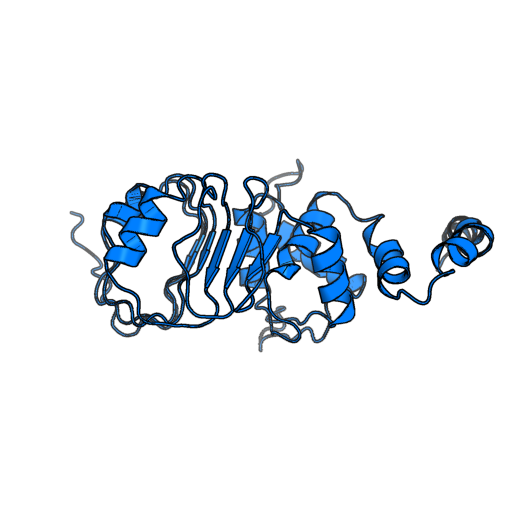 4.889 1.00 92.38 84 ILE A CA 1
ATOM 663 C C . ILE A 1 84 ? 16.276 0.912 3.655 1.00 92.38 84 ILE A C 1
ATOM 665 O O . ILE A 1 84 ? 16.524 1.400 2.552 1.00 92.38 84 ILE A O 1
ATOM 669 N N . ASP A 1 85 ? 16.004 -0.387 3.810 1.00 93.50 85 ASP A N 1
ATOM 670 C CA . ASP A 1 85 ? 15.964 -1.326 2.679 1.00 93.50 85 ASP A CA 1
ATOM 671 C C . ASP A 1 85 ? 14.876 -0.927 1.661 1.00 93.50 85 ASP A C 1
ATOM 673 O O . ASP A 1 85 ? 15.079 -0.979 0.444 1.00 93.50 85 ASP A O 1
ATOM 677 N N . GLY A 1 86 ? 13.721 -0.476 2.154 1.00 95.69 86 GLY A N 1
ATOM 678 C CA . GLY A 1 86 ? 12.626 0.037 1.338 1.00 95.69 86 GLY A CA 1
ATOM 679 C C . GLY A 1 86 ? 12.987 1.321 0.594 1.00 95.69 86 GLY A C 1
ATOM 680 O O . GLY A 1 86 ? 12.686 1.433 -0.596 1.00 95.69 86 GLY A O 1
ATOM 681 N N . LEU A 1 87 ? 13.685 2.250 1.251 1.00 95.69 87 LEU A N 1
ATOM 682 C CA . LEU A 1 87 ? 14.185 3.475 0.630 1.00 95.69 87 LEU A CA 1
ATOM 683 C C . LEU A 1 87 ? 15.215 3.163 -0.458 1.00 95.69 87 LEU A C 1
ATOM 685 O O . LEU A 1 87 ? 15.091 3.660 -1.572 1.00 95.69 87 LEU A O 1
ATOM 689 N N . SER A 1 88 ? 16.159 2.257 -0.199 1.00 95.19 88 SER A N 1
ATOM 690 C CA . SER A 1 88 ? 17.134 1.826 -1.208 1.00 95.19 88 SER A CA 1
ATOM 691 C C . SER A 1 88 ? 16.460 1.172 -2.425 1.00 95.19 88 SER A C 1
ATOM 693 O O . SER A 1 88 ? 16.853 1.400 -3.577 1.00 95.19 88 SER A O 1
ATOM 695 N N . CYS A 1 89 ? 15.397 0.391 -2.194 1.00 96.50 89 CYS A N 1
ATOM 696 C CA . CYS A 1 89 ? 14.558 -0.153 -3.260 1.00 96.50 89 CYS A CA 1
ATOM 697 C C . CYS A 1 89 ? 13.878 0.963 -4.071 1.00 96.50 89 CYS A C 1
ATOM 699 O O . CYS A 1 89 ? 13.894 0.915 -5.305 1.00 96.50 89 CYS A O 1
ATOM 701 N N . PHE A 1 90 ? 13.309 1.968 -3.399 1.00 97.69 90 PHE A N 1
ATOM 702 C CA . PHE A 1 90 ? 12.690 3.126 -4.043 1.00 97.69 90 PHE A CA 1
ATOM 703 C C . PHE A 1 90 ? 13.695 3.905 -4.903 1.00 97.69 90 PHE A C 1
ATOM 705 O O . PHE A 1 90 ? 13.468 4.081 -6.100 1.00 97.69 90 PHE A O 1
ATOM 712 N N . GLU A 1 91 ? 14.838 4.292 -4.335 1.00 96.25 91 GLU A N 1
ATOM 713 C CA . GLU A 1 91 ? 15.893 5.042 -5.026 1.00 96.25 91 GLU A CA 1
ATOM 714 C C . GLU A 1 91 ? 16.424 4.279 -6.247 1.00 96.25 91 GLU A C 1
ATOM 716 O O . GLU A 1 91 ? 16.671 4.864 -7.301 1.00 96.25 91 GLU A O 1
ATOM 721 N N . SER A 1 92 ? 16.532 2.950 -6.154 1.00 96.25 92 SER A N 1
ATOM 722 C CA . SER A 1 92 ? 16.932 2.097 -7.279 1.00 96.25 92 SER A CA 1
ATOM 723 C C . SER A 1 92 ? 15.920 2.108 -8.430 1.00 96.25 92 SER A C 1
ATOM 725 O O . SER A 1 92 ? 16.316 2.058 -9.599 1.00 96.25 92 SER A O 1
ATOM 727 N N . LEU A 1 93 ? 14.619 2.146 -8.122 1.00 97.50 93 LEU A N 1
ATOM 728 C CA . LEU A 1 93 ? 13.549 2.267 -9.117 1.00 97.50 93 LEU A CA 1
ATOM 729 C C . LEU A 1 93 ? 13.517 3.683 -9.712 1.00 97.50 93 LEU A C 1
ATOM 731 O O . LEU A 1 93 ? 13.454 3.832 -10.934 1.00 97.50 93 LEU A O 1
ATOM 735 N N . GLN A 1 94 ? 13.641 4.713 -8.873 1.00 96.25 94 GLN A N 1
ATOM 736 C CA . GLN A 1 94 ? 13.733 6.112 -9.293 1.00 96.25 94 GLN A CA 1
ATOM 737 C C . GLN A 1 94 ? 14.925 6.344 -10.229 1.00 96.25 94 GLN A C 1
ATOM 739 O O . GLN A 1 94 ? 14.768 6.953 -11.284 1.00 96.25 94 GLN A O 1
ATOM 744 N N . TRP A 1 95 ? 16.106 5.816 -9.898 1.00 94.75 95 TRP A N 1
ATOM 745 C CA . TRP A 1 95 ? 17.310 5.926 -10.730 1.00 94.75 95 TRP A CA 1
ATOM 746 C C . TRP A 1 95 ? 17.119 5.338 -12.135 1.00 94.75 95 TRP A C 1
ATOM 748 O O . TRP A 1 95 ? 17.751 5.767 -13.098 1.00 94.75 95 TRP A O 1
ATOM 758 N N . ARG A 1 96 ? 16.220 4.359 -12.269 1.00 94.50 96 ARG A N 1
ATOM 759 C CA . ARG A 1 96 ? 15.836 3.737 -13.544 1.00 94.50 96 ARG A CA 1
ATOM 760 C C . ARG A 1 96 ? 14.635 4.422 -14.207 1.00 94.50 96 ARG A C 1
ATOM 762 O O . ARG A 1 96 ? 14.074 3.864 -15.147 1.00 94.50 96 ARG A O 1
ATOM 769 N N . SER A 1 97 ? 14.232 5.586 -13.702 1.00 94.56 97 SER A N 1
ATOM 770 C CA . SER A 1 97 ? 13.110 6.398 -14.185 1.00 94.56 97 SER A CA 1
ATOM 771 C C . SER A 1 97 ? 11.739 5.721 -14.079 1.00 94.56 97 SER A C 1
ATOM 773 O O . SER A 1 97 ? 10.828 6.044 -14.837 1.00 94.56 97 SER A O 1
ATOM 775 N N . PHE A 1 98 ? 11.564 4.793 -13.129 1.00 96.25 98 PHE A N 1
ATOM 776 C CA . PHE A 1 98 ? 10.242 4.220 -12.834 1.00 96.25 98 PHE A CA 1
ATOM 777 C C . PHE A 1 98 ? 9.330 5.213 -12.107 1.00 96.25 98 PHE A C 1
ATOM 779 O O . PHE A 1 98 ? 8.110 5.120 -12.226 1.00 96.25 98 PHE A O 1
ATOM 786 N N . PHE A 1 99 ? 9.932 6.178 -11.412 1.00 96.56 99 PHE A N 1
ATOM 787 C CA . PHE A 1 99 ? 9.270 7.305 -10.766 1.00 96.56 99 PHE A CA 1
ATOM 788 C C . PHE A 1 99 ? 9.891 8.616 -11.266 1.00 96.56 99 PHE A C 1
ATOM 790 O O . PHE A 1 99 ? 11.080 8.656 -11.594 1.00 96.56 99 PHE A O 1
ATOM 797 N N . HIS A 1 100 ? 9.088 9.674 -11.322 1.00 92.25 100 HIS A N 1
ATOM 798 C CA . HIS A 1 100 ? 9.476 11.033 -11.707 1.00 92.25 100 HIS A CA 1
ATOM 799 C C . HIS A 1 100 ? 8.858 12.051 -10.744 1.00 92.25 100 HIS A C 1
ATOM 801 O O . HIS A 1 100 ? 8.136 11.658 -9.831 1.00 92.25 100 HIS A O 1
ATOM 807 N N . GLU A 1 101 ? 9.165 13.340 -10.937 1.00 93.38 101 GLU A N 1
ATOM 808 C CA . GLU A 1 101 ? 8.663 14.432 -10.080 1.00 93.38 101 GLU A CA 1
ATOM 809 C C . GLU A 1 101 ? 8.860 14.114 -8.593 1.00 93.38 101 GLU A C 1
ATOM 811 O O . GLU A 1 101 ? 7.924 14.133 -7.804 1.00 93.38 101 GLU A O 1
ATOM 816 N N . VAL A 1 102 ? 10.090 13.729 -8.238 1.00 94.31 102 VAL A N 1
ATOM 817 C CA . VAL A 1 102 ? 10.435 13.440 -6.848 1.00 94.31 102 VAL A CA 1
ATOM 818 C C . VAL A 1 102 ? 10.655 14.752 -6.119 1.00 94.31 102 VAL A C 1
ATOM 820 O O . VAL A 1 102 ? 11.591 15.490 -6.439 1.00 94.31 102 VAL A O 1
ATOM 823 N N . GLU A 1 103 ? 9.794 15.016 -5.149 1.00 96.38 103 GLU A N 1
ATOM 824 C CA . GLU A 1 103 ? 9.842 16.204 -4.311 1.00 96.38 103 GLU A CA 1
ATOM 825 C C . GLU A 1 103 ? 10.492 15.864 -2.972 1.00 96.38 103 GLU A C 1
ATOM 827 O O . GLU A 1 103 ? 10.512 14.711 -2.519 1.00 96.38 103 GLU A O 1
ATOM 832 N N . LYS A 1 104 ? 11.090 16.883 -2.364 1.00 96.06 104 LYS A N 1
ATOM 833 C CA . LYS A 1 104 ? 11.762 16.769 -1.079 1.00 96.06 104 LYS A CA 1
ATOM 834 C C . LYS A 1 104 ? 11.145 17.742 -0.096 1.00 96.06 104 LYS A C 1
ATOM 836 O O . LYS A 1 104 ? 10.822 18.860 -0.490 1.00 96.06 104 LYS A O 1
ATOM 841 N N . ASP A 1 105 ? 11.074 17.318 1.157 1.00 93.50 105 ASP A N 1
ATOM 842 C CA . ASP A 1 105 ? 10.684 18.184 2.262 1.00 93.50 105 ASP A CA 1
ATOM 843 C C . ASP A 1 105 ? 11.752 19.266 2.529 1.00 93.50 105 ASP A C 1
ATOM 845 O O . ASP A 1 105 ? 12.856 19.258 1.967 1.00 93.50 105 ASP A O 1
ATOM 849 N N . ASP A 1 106 ? 11.445 20.183 3.448 1.00 95.12 106 ASP A N 1
ATOM 850 C CA . ASP A 1 106 ? 12.356 21.258 3.870 1.00 95.12 106 ASP A CA 1
ATOM 851 C C . ASP A 1 106 ? 13.677 20.742 4.476 1.00 95.12 106 ASP A C 1
ATOM 853 O O . ASP A 1 106 ? 14.664 21.477 4.565 1.00 95.12 106 ASP A O 1
ATOM 857 N N . LEU A 1 107 ? 13.718 19.474 4.895 1.00 93.88 107 LEU A N 1
ATOM 858 C CA . LEU A 1 107 ? 14.894 18.806 5.451 1.00 93.88 107 LEU A CA 1
ATOM 859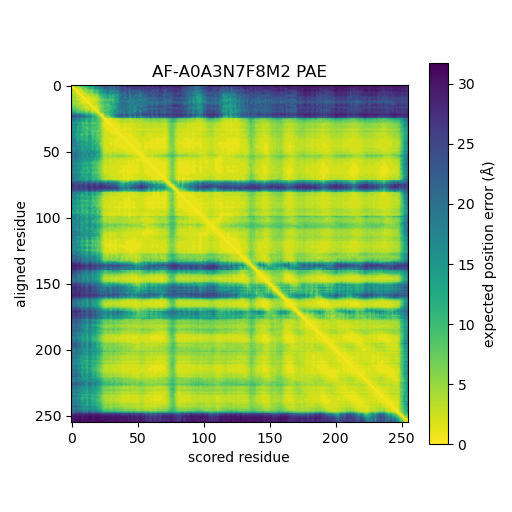 C C . LEU A 1 107 ? 15.709 18.064 4.375 1.00 93.88 107 LEU A C 1
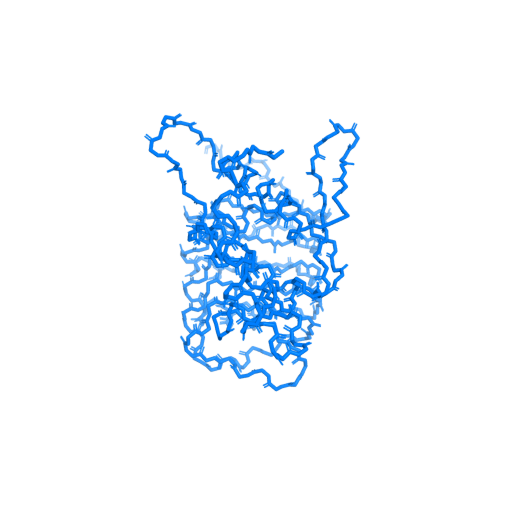ATOM 861 O O . LEU A 1 107 ? 16.764 17.501 4.673 1.00 93.88 107 LEU A O 1
ATOM 865 N N . GLY A 1 108 ? 15.255 18.078 3.118 1.00 92.50 108 GLY A N 1
ATOM 866 C CA . GLY A 1 108 ? 15.899 17.428 1.983 1.00 92.50 108 GLY A CA 1
ATOM 867 C C . GLY A 1 108 ? 15.630 15.923 1.866 1.00 92.50 108 GLY A C 1
ATOM 868 O O . GLY A 1 108 ? 16.269 15.269 1.025 1.00 92.50 108 GLY A O 1
ATOM 869 N N . ASN A 1 109 ? 14.709 15.376 2.665 1.00 91.75 109 ASN A N 1
ATOM 870 C CA . ASN A 1 109 ? 14.261 13.989 2.567 1.00 91.75 109 ASN A CA 1
ATOM 871 C C . ASN A 1 109 ? 13.277 13.839 1.413 1.00 91.75 109 ASN A C 1
ATOM 873 O O . ASN A 1 109 ? 12.506 14.747 1.130 1.00 91.75 109 ASN A O 1
ATOM 877 N N . ILE A 1 110 ? 13.286 12.678 0.758 1.00 94.75 110 ILE A N 1
ATOM 878 C CA . ILE A 1 110 ? 12.300 12.367 -0.279 1.00 94.75 110 ILE A CA 1
ATOM 879 C C . ILE A 1 110 ? 10.914 12.279 0.367 1.00 94.75 110 ILE A C 1
ATOM 881 O O . ILE A 1 110 ? 10.691 11.428 1.229 1.00 94.75 110 ILE A O 1
ATOM 885 N N . GLU A 1 111 ? 10.003 13.137 -0.079 1.00 95.62 111 GLU A N 1
ATOM 886 C CA . GLU A 1 111 ? 8.639 13.233 0.436 1.00 95.62 111 GLU A CA 1
ATOM 887 C C . GLU A 1 111 ? 7.668 12.522 -0.506 1.00 95.62 111 GLU A C 1
ATOM 889 O O . GLU A 1 111 ? 7.055 11.517 -0.143 1.00 95.62 111 GLU A O 1
ATOM 894 N N . SER A 1 112 ? 7.588 12.992 -1.751 1.00 97.50 112 SER A N 1
ATOM 895 C CA . SER A 1 112 ? 6.595 12.543 -2.722 1.00 97.50 112 SER A CA 1
ATOM 896 C C . SER A 1 112 ? 7.233 12.143 -4.054 1.00 97.50 112 SER A C 1
ATOM 898 O O . SER A 1 112 ? 8.374 12.498 -4.369 1.00 97.50 112 SER A O 1
ATOM 900 N N . CYS A 1 113 ? 6.508 11.355 -4.843 1.00 97.44 113 CYS A N 1
ATOM 901 C CA . CYS A 1 113 ? 6.850 11.081 -6.232 1.00 97.44 113 CYS A CA 1
ATOM 902 C C . CYS A 1 113 ? 5.605 10.871 -7.090 1.00 97.44 113 CYS A C 1
ATOM 904 O O . CYS A 1 113 ? 4.516 10.605 -6.585 1.00 97.44 113 CYS A O 1
ATOM 906 N N . LYS A 1 114 ? 5.778 10.906 -8.412 1.00 96.56 114 LYS A N 1
ATOM 907 C CA . LYS A 1 114 ? 4.761 10.475 -9.375 1.00 96.56 114 LYS A CA 1
ATOM 908 C C . LYS A 1 114 ? 5.268 9.351 -10.258 1.00 96.56 114 LYS A C 1
ATOM 910 O O . LYS A 1 114 ? 6.468 9.101 -10.396 1.00 96.56 114 LYS A O 1
ATOM 915 N N . MET A 1 115 ? 4.325 8.666 -10.888 1.00 95.19 115 MET A N 1
ATOM 916 C CA . MET A 1 115 ? 4.595 7.686 -11.928 1.00 95.19 115 MET A CA 1
ATOM 917 C C . MET A 1 115 ? 4.059 8.204 -13.259 1.00 95.19 115 MET A C 1
ATOM 919 O O . MET A 1 115 ? 2.892 8.582 -13.348 1.00 95.19 115 MET A O 1
ATOM 923 N N . HIS A 1 116 ? 4.900 8.170 -14.296 1.00 93.00 116 HIS A N 1
ATOM 924 C CA . HIS A 1 116 ? 4.481 8.543 -15.642 1.00 93.00 116 HIS A CA 1
ATOM 925 C C . HIS A 1 116 ? 3.377 7.595 -16.112 1.00 93.00 116 HIS A C 1
ATOM 927 O O . HIS A 1 116 ? 3.470 6.392 -15.875 1.00 93.00 116 HIS A O 1
ATOM 933 N N . ASP A 1 117 ? 2.399 8.095 -16.863 1.00 92.12 117 ASP A N 1
ATOM 934 C CA . ASP A 1 117 ? 1.253 7.297 -17.319 1.00 92.12 117 ASP A CA 1
ATOM 935 C C . ASP A 1 117 ? 1.655 6.010 -18.055 1.00 92.12 117 ASP A C 1
ATOM 937 O O . ASP A 1 117 ? 1.059 4.964 -17.821 1.00 92.12 117 ASP A O 1
ATOM 941 N N . PHE A 1 118 ? 2.718 6.042 -18.869 1.00 92.50 118 PHE A N 1
ATOM 942 C CA . PHE A 1 118 ? 3.230 4.835 -19.530 1.00 92.50 118 PHE A CA 1
ATOM 943 C C . PHE A 1 118 ? 3.898 3.843 -18.566 1.00 92.50 118 PHE A C 1
ATOM 945 O O . PHE A 1 118 ? 3.835 2.632 -18.779 1.00 92.50 118 PHE A O 1
ATOM 952 N N . MET A 1 119 ? 4.537 4.332 -17.498 1.00 95.00 119 MET A N 1
ATOM 953 C CA . MET A 1 119 ? 5.057 3.468 -16.434 1.00 95.00 119 MET A CA 1
ATOM 954 C C . MET A 1 119 ? 3.913 2.894 -15.599 1.00 95.00 119 MET A C 1
ATOM 956 O O . MET A 1 119 ? 3.983 1.735 -15.204 1.00 95.00 119 MET A O 1
ATOM 960 N N . HIS A 1 120 ? 2.833 3.650 -15.402 1.00 94.25 120 HIS A N 1
ATOM 961 C CA . HIS A 1 120 ? 1.611 3.153 -14.774 1.00 94.25 120 HIS A CA 1
ATOM 962 C C . HIS A 1 120 ? 0.944 2.058 -15.616 1.00 94.25 120 HIS A C 1
ATOM 964 O O . HIS A 1 120 ? 0.601 0.997 -15.090 1.00 94.25 120 HIS A O 1
ATOM 970 N N . ASP A 1 121 ? 0.858 2.248 -16.933 1.00 92.44 121 ASP A N 1
ATOM 971 C CA . ASP A 1 121 ? 0.360 1.227 -17.859 1.00 92.44 121 ASP A CA 1
ATOM 972 C C . ASP A 1 121 ? 1.228 -0.036 -17.823 1.00 92.44 121 ASP A C 1
ATOM 974 O O . ASP A 1 121 ? 0.706 -1.154 -17.787 1.00 92.44 121 ASP A O 1
ATOM 978 N N . LEU A 1 122 ? 2.556 0.118 -17.751 1.00 94.75 122 LEU A N 1
ATOM 979 C CA . LEU A 1 122 ? 3.458 -1.013 -17.560 1.00 94.75 122 LEU A CA 1
ATOM 980 C C . LEU A 1 122 ? 3.220 -1.697 -16.207 1.00 94.75 122 LEU A C 1
ATOM 982 O O . LEU A 1 122 ? 3.146 -2.924 -16.177 1.00 94.75 122 LEU A O 1
ATOM 986 N N . ALA A 1 123 ? 3.096 -0.944 -15.108 1.00 95.75 123 ALA A N 1
ATOM 987 C CA . ALA A 1 123 ? 2.829 -1.481 -13.773 1.00 95.75 123 ALA A CA 1
ATOM 988 C C . ALA A 1 123 ? 1.532 -2.303 -13.760 1.00 95.75 123 ALA A C 1
ATOM 990 O O . ALA A 1 123 ? 1.511 -3.420 -13.244 1.00 95.75 123 ALA A O 1
ATOM 991 N N . THR A 1 124 ? 0.482 -1.786 -14.400 1.00 92.62 124 THR A N 1
ATOM 992 C CA . THR A 1 124 ? -0.809 -2.462 -14.571 1.00 92.62 124 THR A CA 1
ATOM 993 C C . THR A 1 124 ? -0.658 -3.738 -15.401 1.00 92.62 124 THR A C 1
ATOM 995 O O . THR A 1 124 ? -1.114 -4.808 -14.993 1.00 92.62 124 THR A O 1
ATOM 998 N N . HIS A 1 125 ? 0.058 -3.665 -16.528 1.00 91.75 125 HIS A N 1
ATOM 999 C CA . HIS A 1 125 ? 0.320 -4.817 -17.389 1.00 91.75 125 HIS A CA 1
ATOM 1000 C C . HIS A 1 125 ? 1.063 -5.944 -16.654 1.00 91.75 125 HIS A C 1
ATOM 1002 O O . HIS A 1 125 ? 0.690 -7.110 -16.774 1.00 91.75 125 HIS A O 1
ATOM 1008 N N . VAL A 1 126 ? 2.107 -5.619 -15.881 1.00 94.50 126 VAL A N 1
ATOM 1009 C CA . VAL A 1 126 ? 2.905 -6.632 -15.166 1.00 94.50 126 VAL A CA 1
ATOM 1010 C C . VAL A 1 126 ? 2.242 -7.135 -13.883 1.00 94.50 126 VAL A C 1
ATOM 1012 O O . VAL A 1 126 ? 2.542 -8.250 -13.460 1.00 94.50 126 VAL A O 1
ATOM 1015 N N . ALA A 1 127 ? 1.345 -6.357 -13.269 1.00 92.44 127 ALA A N 1
ATOM 1016 C CA . ALA A 1 127 ? 0.561 -6.803 -12.119 1.00 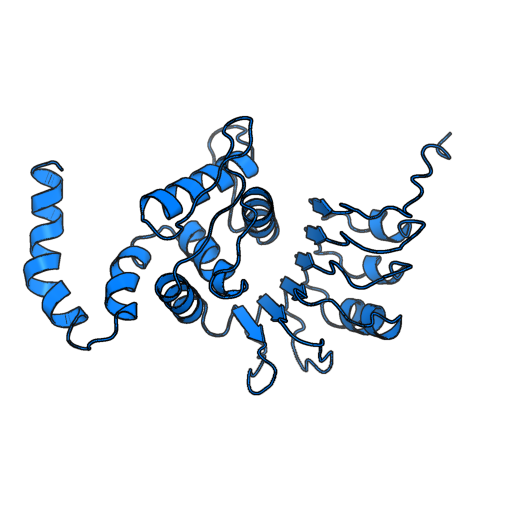92.44 127 ALA A CA 1
ATOM 1017 C C . ALA A 1 127 ? -0.522 -7.826 -12.509 1.00 92.44 127 ALA A C 1
ATOM 1019 O O . ALA A 1 127 ? -0.829 -8.743 -11.737 1.00 92.44 127 ALA A O 1
ATOM 1020 N N . GLY A 1 128 ? -1.077 -7.695 -13.719 1.00 89.00 128 GLY A N 1
ATOM 1021 C CA . GLY A 1 128 ? -2.095 -8.599 -14.249 1.00 89.00 128 GLY A CA 1
ATOM 1022 C C . GLY A 1 128 ? -3.305 -8.713 -13.318 1.00 89.00 128 GLY A C 1
ATOM 1023 O O . GLY A 1 128 ? -3.753 -7.739 -12.731 1.00 89.00 128 GLY A O 1
ATOM 1024 N N . PHE A 1 129 ? -3.832 -9.925 -13.135 1.00 85.00 129 PHE A N 1
ATOM 1025 C CA . PHE A 1 129 ? -5.037 -10.154 -12.321 1.00 85.00 129 PHE A CA 1
ATOM 1026 C C . PHE A 1 129 ? -4.805 -10.093 -10.800 1.00 85.00 129 PHE A C 1
ATOM 1028 O O . PHE A 1 129 ? -5.763 -10.198 -10.028 1.00 85.00 129 PHE A O 1
ATOM 1035 N N . GLN A 1 130 ? -3.547 -9.988 -10.349 1.00 85.81 130 GLN A N 1
ATOM 1036 C CA . GLN A 1 130 ? -3.214 -9.986 -8.921 1.00 85.81 130 GLN A CA 1
ATOM 1037 C C . GLN A 1 130 ? -3.501 -8.636 -8.258 1.00 85.81 130 GLN A C 1
ATOM 1039 O O . GLN A 1 130 ? -3.889 -8.628 -7.086 1.00 85.81 130 GLN A O 1
ATOM 1044 N N . SER A 1 131 ? -3.360 -7.535 -8.999 1.00 87.19 131 SER A N 1
ATOM 1045 C CA . SER A 1 131 ? -3.693 -6.185 -8.541 1.00 87.19 131 SER A CA 1
ATOM 1046 C C . SER A 1 131 ? -4.709 -5.568 -9.487 1.00 87.19 131 SER A C 1
ATOM 1048 O O . SER A 1 131 ? -4.468 -5.494 -10.686 1.00 87.19 131 SER A O 1
ATOM 1050 N N . ILE A 1 132 ? -5.844 -5.137 -8.952 1.00 84.62 132 ILE A N 1
ATOM 1051 C CA . ILE A 1 132 ? -6.934 -4.568 -9.739 1.00 84.62 132 ILE A CA 1
ATOM 1052 C C . ILE A 1 132 ? -7.297 -3.216 -9.140 1.00 84.62 132 ILE A C 1
ATOM 1054 O O . ILE A 1 132 ? -7.682 -3.134 -7.977 1.00 84.62 132 ILE A O 1
ATOM 1058 N N . LYS A 1 133 ? -7.219 -2.164 -9.951 1.00 81.50 133 LYS A N 1
ATOM 1059 C CA . LYS A 1 133 ? -7.869 -0.892 -9.643 1.00 81.50 133 LYS A CA 1
ATOM 1060 C C . LYS A 1 133 ? -9.289 -0.951 -10.198 1.00 81.50 133 LYS A C 1
ATOM 1062 O O . LYS A 1 133 ? -9.470 -1.092 -11.406 1.00 81.50 133 LYS A O 1
ATOM 1067 N N . VAL A 1 134 ? -10.291 -0.905 -9.328 1.00 74.12 134 VAL A N 1
ATOM 1068 C CA . VAL A 1 134 ? -11.696 -0.974 -9.733 1.00 74.12 134 VAL A CA 1
ATOM 1069 C C . VAL A 1 134 ? -12.158 0.414 -10.160 1.00 74.12 134 VAL A C 1
ATOM 1071 O O . VAL A 1 134 ? -12.396 1.292 -9.337 1.00 74.12 134 VAL A O 1
ATOM 1074 N N . GLU A 1 135 ? -12.279 0.597 -11.470 1.00 66.31 135 GLU A N 1
ATOM 1075 C CA . GLU A 1 135 ? -13.013 1.703 -12.087 1.00 66.31 135 GLU A CA 1
ATOM 1076 C C . GLU A 1 135 ? -14.484 1.287 -12.275 1.00 66.31 135 GLU A C 1
ATOM 1078 O O . GLU A 1 135 ? -14.751 0.112 -12.541 1.00 66.31 135 GLU A O 1
ATOM 1083 N N . ARG A 1 136 ? -15.411 2.244 -12.102 1.00 52.47 136 ARG A N 1
ATOM 1084 C CA . ARG A 1 136 ? -16.872 2.136 -11.843 1.00 52.47 136 ARG A CA 1
ATOM 1085 C C . ARG A 1 136 ? -17.683 1.068 -12.606 1.00 52.47 136 ARG A C 1
ATOM 1087 O O . ARG A 1 136 ? -18.811 0.807 -12.211 1.00 52.47 136 ARG A O 1
ATOM 1094 N N . LEU A 1 137 ? -17.158 0.443 -13.662 1.00 42.59 137 LEU A N 1
ATOM 1095 C CA . LEU A 1 137 ? -17.776 -0.660 -14.404 1.00 42.59 137 LEU A CA 1
ATOM 1096 C C . LEU A 1 137 ? -16.697 -1.571 -15.033 1.00 42.59 137 LEU A C 1
ATOM 1098 O O . LEU A 1 137 ? -15.847 -1.101 -15.781 1.00 42.59 137 LEU A O 1
ATOM 1102 N N . GLY A 1 138 ? -16.779 -2.891 -14.812 1.00 51.06 138 GLY A N 1
ATOM 1103 C CA . GLY A 1 138 ? -16.155 -3.894 -15.698 1.00 51.06 138 GLY A CA 1
ATOM 1104 C C . GLY A 1 138 ? -14.963 -4.696 -15.159 1.00 51.06 138 GLY A C 1
ATOM 1105 O O . GLY A 1 138 ? -14.564 -5.671 -15.798 1.00 51.06 138 GLY A O 1
ATOM 1106 N N . ASN A 1 139 ? -14.424 -4.373 -13.984 1.00 58.38 139 ASN A N 1
ATOM 1107 C CA . ASN A 1 139 ? -13.293 -5.117 -13.428 1.00 58.38 139 ASN A CA 1
ATOM 1108 C C . ASN A 1 139 ? -13.757 -6.388 -12.704 1.00 58.38 139 ASN A C 1
ATOM 1110 O O . ASN A 1 139 ? -14.354 -6.334 -11.632 1.00 58.38 139 ASN A O 1
ATOM 1114 N N . ARG A 1 140 ? -13.479 -7.559 -13.294 1.00 63.88 140 ARG A N 1
ATOM 1115 C CA . ARG A 1 140 ? -13.783 -8.855 -12.670 1.00 63.88 140 ARG A CA 1
ATOM 1116 C C . ARG A 1 140 ? -12.719 -9.186 -11.630 1.00 63.88 140 ARG A C 1
ATOM 1118 O O . ARG A 1 140 ? -11.653 -9.698 -11.968 1.00 63.88 140 ARG A O 1
ATOM 1125 N N . ILE A 1 141 ? -13.023 -8.915 -10.365 1.00 73.25 141 ILE A N 1
ATOM 1126 C CA . ILE A 1 141 ? -12.268 -9.483 -9.248 1.00 73.25 141 ILE A CA 1
ATOM 1127 C C . ILE A 1 141 ? -12.394 -11.005 -9.318 1.00 73.25 141 ILE A C 1
ATOM 1129 O O . ILE A 1 141 ? -13.472 -11.553 -9.544 1.00 73.25 141 ILE A O 1
ATOM 1133 N N . SER A 1 142 ? -11.259 -11.686 -9.192 1.00 76.44 142 SER A N 1
ATOM 1134 C CA . SER A 1 142 ? -11.177 -13.144 -9.253 1.00 76.44 142 SER A CA 1
ATOM 1135 C C . SER A 1 142 ? -10.555 -13.693 -7.973 1.00 76.44 142 SER A C 1
ATOM 1137 O O . SER A 1 142 ? -9.934 -12.966 -7.201 1.00 76.44 142 SER A O 1
ATOM 1139 N N . GLU A 1 143 ? -10.609 -15.008 -7.781 1.00 80.06 143 GLU A N 1
ATOM 1140 C CA . GLU A 1 143 ? -9.941 -15.687 -6.659 1.00 80.06 143 GLU A CA 1
ATOM 1141 C C . GLU A 1 143 ? -8.404 -15.529 -6.656 1.00 80.06 143 GLU A C 1
ATOM 1143 O O . GLU A 1 143 ? -7.718 -15.823 -5.663 1.00 80.06 143 GLU A O 1
ATOM 1148 N N . LEU A 1 144 ? -7.831 -15.096 -7.784 1.00 83.06 144 LEU A N 1
ATOM 1149 C CA . LEU A 1 144 ? -6.406 -14.803 -7.928 1.00 83.06 144 LEU A CA 1
ATOM 1150 C C . LEU A 1 144 ? -6.057 -13.380 -7.494 1.00 83.06 144 LEU A C 1
ATOM 1152 O O . LEU A 1 144 ? -4.894 -13.122 -7.182 1.00 83.06 144 LEU A O 1
ATOM 1156 N N . THR A 1 145 ? -7.043 -12.490 -7.412 1.00 87.62 145 THR A N 1
ATOM 1157 C CA . THR A 1 145 ? -6.847 -11.107 -6.992 1.00 87.62 145 THR A CA 1
ATOM 1158 C C . THR A 1 145 ? -6.380 -11.066 -5.537 1.00 87.62 145 THR A C 1
ATOM 1160 O O . THR A 1 145 ? -6.858 -11.798 -4.665 1.00 87.62 145 THR A O 1
ATOM 1163 N N . ARG A 1 146 ? -5.353 -10.254 -5.286 1.00 91.81 146 ARG A N 1
ATOM 1164 C CA . ARG A 1 146 ? -4.716 -10.078 -3.976 1.00 91.81 146 ARG A CA 1
ATOM 1165 C C . ARG A 1 146 ? -4.747 -8.634 -3.524 1.00 91.81 146 ARG A C 1
ATOM 1167 O O . ARG A 1 146 ? -4.777 -8.400 -2.319 1.00 91.81 146 ARG A O 1
ATOM 1174 N N . HIS A 1 147 ? -4.755 -7.693 -4.455 1.00 93.44 147 HIS A N 1
ATOM 1175 C CA . HIS A 1 147 ? -4.700 -6.283 -4.135 1.00 93.44 147 HIS A CA 1
ATOM 1176 C C . HIS A 1 147 ? -5.767 -5.539 -4.911 1.00 93.44 147 HIS A C 1
ATOM 1178 O O . HIS A 1 147 ? -5.872 -5.698 -6.125 1.00 93.44 147 HIS A O 1
ATOM 1184 N N . VAL A 1 148 ? -6.568 -4.759 -4.198 1.00 90.00 148 VAL A N 1
ATOM 1185 C CA . VAL A 1 148 ? -7.616 -3.954 -4.804 1.00 90.00 148 VAL A CA 1
ATOM 1186 C C . VAL A 1 148 ? -7.506 -2.525 -4.310 1.00 90.00 148 VAL A C 1
ATOM 1188 O O . VAL A 1 148 ? -7.309 -2.290 -3.114 1.00 90.00 148 VAL A O 1
ATOM 1191 N N . SER A 1 149 ? -7.640 -1.586 -5.241 1.00 89.44 149 SER A N 1
ATOM 1192 C CA . SER A 1 149 ? -7.917 -0.190 -4.934 1.00 89.44 149 SER A CA 1
ATOM 1193 C C . SER A 1 149 ? -9.221 0.252 -5.588 1.00 89.44 149 SER A C 1
ATOM 1195 O O . SER A 1 149 ? -9.531 -0.154 -6.708 1.00 89.44 149 SER A O 1
ATOM 1197 N N . PHE A 1 150 ? -9.988 1.069 -4.874 1.00 82.81 150 PHE A N 1
ATOM 1198 C CA . PHE A 1 150 ? -11.210 1.691 -5.364 1.00 82.81 150 PHE A CA 1
ATOM 1199 C C . PHE A 1 150 ? -10.988 3.192 -5.497 1.00 82.81 150 PHE A C 1
ATOM 1201 O O . PHE A 1 150 ? -10.580 3.856 -4.543 1.00 82.81 150 PHE A O 1
ATOM 1208 N N . ASP A 1 151 ? -11.282 3.700 -6.687 1.00 72.94 151 ASP A N 1
ATOM 1209 C CA . ASP A 1 151 ? -11.322 5.133 -7.003 1.00 72.94 151 ASP A CA 1
ATOM 1210 C C . ASP A 1 151 ? -12.778 5.612 -7.166 1.00 72.94 151 ASP A C 1
ATOM 1212 O O . ASP A 1 151 ? -13.065 6.602 -7.824 1.00 72.94 151 ASP A O 1
ATOM 1216 N N . THR A 1 152 ? -13.735 4.841 -6.647 1.00 67.50 152 THR A N 1
ATOM 1217 C CA . THR A 1 152 ? -15.174 5.124 -6.682 1.00 67.50 152 THR A CA 1
ATOM 1218 C C . THR A 1 152 ? -15.834 4.535 -5.438 1.00 67.50 152 THR A C 1
ATOM 1220 O O . THR A 1 152 ? -15.176 3.832 -4.672 1.00 67.50 152 THR A O 1
ATOM 1223 N N . GLU A 1 153 ? -17.143 4.755 -5.269 1.00 65.31 153 GLU A N 1
ATOM 1224 C CA . GLU A 1 153 ? -17.927 4.119 -4.201 1.00 65.31 153 GLU A CA 1
ATOM 1225 C C . GLU A 1 153 ? -17.680 2.604 -4.134 1.00 65.31 153 GLU A C 1
ATOM 1227 O O . GLU A 1 153 ? -17.618 1.914 -5.159 1.00 65.31 153 GLU A O 1
ATOM 1232 N N . LEU A 1 154 ? -17.502 2.117 -2.906 1.00 65.38 154 LEU A N 1
ATOM 1233 C CA . LEU A 1 154 ? -17.191 0.731 -2.604 1.00 65.38 154 LEU A CA 1
ATOM 1234 C C . LEU A 1 154 ? -18.415 -0.151 -2.860 1.00 65.38 154 LEU A C 1
ATOM 1236 O O . LEU A 1 154 ? -19.394 -0.096 -2.119 1.00 65.38 154 LEU A O 1
ATOM 1240 N N . ASP A 1 155 ? -18.326 -1.021 -3.862 1.00 65.56 155 ASP A N 1
ATOM 1241 C CA . ASP A 1 155 ? -19.243 -2.148 -3.979 1.00 65.56 155 ASP A CA 1
ATOM 1242 C C . ASP A 1 155 ? -18.688 -3.320 -3.161 1.00 65.56 155 ASP A C 1
ATOM 1244 O O . ASP A 1 155 ? -17.738 -3.996 -3.561 1.00 65.56 155 ASP A O 1
ATOM 1248 N N . LEU A 1 156 ? -19.265 -3.526 -1.974 1.00 62.59 156 LEU A N 1
ATOM 1249 C CA . LEU A 1 156 ? -18.913 -4.617 -1.062 1.00 62.59 156 LEU A CA 1
ATOM 1250 C C . LEU A 1 156 ? -19.411 -5.985 -1.539 1.00 62.59 156 LEU A C 1
ATOM 1252 O O . LEU A 1 156 ? -19.074 -6.992 -0.918 1.00 62.59 156 LEU A O 1
ATOM 1256 N N . SER A 1 157 ? -20.173 -6.061 -2.636 1.00 60.97 157 SER A N 1
ATOM 1257 C CA . SER A 1 157 ? -20.544 -7.331 -3.258 1.00 60.97 157 SER A CA 1
ATOM 1258 C C . SER A 1 157 ? -19.359 -7.917 -4.037 1.00 60.97 157 SER A C 1
ATOM 1260 O O . SER A 1 157 ? -19.365 -8.052 -5.256 1.00 60.97 157 SER A O 1
ATOM 1262 N N . LEU A 1 158 ? -18.298 -8.277 -3.308 1.00 61.56 158 LEU A N 1
ATOM 1263 C CA . LEU A 1 158 ? -17.081 -8.895 -3.828 1.00 61.56 158 LEU A CA 1
ATOM 1264 C C . LEU A 1 158 ? -17.125 -10.413 -3.613 1.00 61.56 158 LEU A C 1
ATOM 1266 O O . LEU A 1 158 ? -16.489 -10.924 -2.684 1.00 61.56 158 LEU A O 1
ATOM 1270 N N . PRO A 1 159 ? -17.848 -11.186 -4.448 1.00 52.88 159 PRO A N 1
ATOM 1271 C CA . PRO A 1 159 ? -17.829 -12.629 -4.325 1.00 52.88 159 PRO A CA 1
ATOM 1272 C C . PRO A 1 159 ? -16.389 -13.135 -4.508 1.00 52.88 159 PRO A C 1
ATOM 1274 O O . PRO A 1 159 ? -15.706 -12.823 -5.482 1.00 52.88 159 PRO A O 1
ATOM 1277 N N . SER A 1 160 ? -15.936 -13.941 -3.546 1.00 58.47 160 SER A N 1
ATOM 1278 C CA . SER A 1 160 ? -14.727 -14.776 -3.637 1.00 58.47 160 SER A CA 1
ATOM 1279 C C . SER A 1 160 ? -13.356 -14.119 -3.393 1.00 58.47 160 SER A C 1
ATOM 1281 O O . SER A 1 160 ? -12.325 -14.748 -3.642 1.00 58.47 160 SER A O 1
ATOM 1283 N N . ALA A 1 161 ? -13.282 -12.931 -2.786 1.00 66.75 161 ALA A N 1
ATOM 1284 C CA . ALA A 1 161 ? -12.003 -12.282 -2.453 1.00 66.75 161 ALA A CA 1
ATOM 1285 C C . ALA A 1 161 ? -11.406 -12.682 -1.077 1.00 66.75 161 ALA A C 1
ATOM 1287 O O . ALA A 1 161 ? -10.706 -11.905 -0.434 1.00 66.75 161 ALA A O 1
ATOM 1288 N N . GLN A 1 162 ? -11.588 -13.930 -0.622 1.00 77.25 162 GLN A N 1
ATOM 1289 C CA . GLN A 1 162 ? -11.068 -14.407 0.681 1.00 77.25 162 GLN A CA 1
ATOM 1290 C C . GLN A 1 162 ? -9.538 -14.301 0.822 1.00 77.25 162 GLN A C 1
ATOM 1292 O O . GLN A 1 162 ? -8.997 -14.279 1.927 1.00 77.25 162 GLN A O 1
ATOM 1297 N N . ARG A 1 163 ? -8.827 -14.258 -0.310 1.00 86.38 163 ARG A N 1
ATOM 1298 C CA . ARG A 1 163 ? -7.363 -14.162 -0.376 1.00 86.38 163 ARG A CA 1
ATOM 1299 C C . ARG A 1 163 ? -6.860 -12.726 -0.536 1.00 86.38 163 ARG A C 1
ATOM 1301 O O . ARG A 1 163 ? -5.659 -12.543 -0.752 1.00 86.38 163 ARG A O 1
ATOM 1308 N N . LEU A 1 164 ? -7.747 -11.734 -0.445 1.00 91.06 164 LEU A N 1
ATOM 1309 C CA . LEU A 1 164 ? -7.388 -10.327 -0.532 1.00 91.06 164 LEU A CA 1
ATOM 1310 C C . LEU A 1 164 ? -6.415 -9.957 0.595 1.00 91.06 164 LEU A C 1
ATOM 1312 O O . LEU A 1 164 ? -6.594 -10.335 1.751 1.00 91.06 164 LEU A O 1
ATOM 1316 N N . ARG A 1 165 ? -5.353 -9.244 0.226 1.00 95.44 165 ARG A N 1
ATOM 1317 C CA . ARG A 1 165 ? -4.271 -8.772 1.100 1.00 95.44 165 ARG A CA 1
ATOM 1318 C C . ARG A 1 165 ? -4.207 -7.253 1.177 1.00 95.44 165 ARG A C 1
ATOM 1320 O O . ARG A 1 165 ? -3.677 -6.743 2.160 1.00 95.44 165 ARG A O 1
ATOM 1327 N N . THR A 1 166 ? -4.733 -6.553 0.179 1.00 95.56 166 THR A N 1
ATOM 1328 C CA . THR A 1 166 ? -4.829 -5.092 0.168 1.00 95.56 166 THR A CA 1
ATOM 1329 C C . THR A 1 166 ? -6.227 -4.666 -0.224 1.00 95.56 166 THR A C 1
ATOM 1331 O O . THR A 1 166 ? -6.722 -5.110 -1.259 1.00 95.56 166 THR A O 1
ATOM 1334 N N . LEU A 1 167 ? -6.787 -3.754 0.562 1.00 92.56 167 LEU A N 1
ATOM 1335 C CA . LEU A 1 167 ? -7.955 -2.966 0.214 1.00 92.56 167 LEU A CA 1
ATOM 1336 C C . LEU A 1 167 ? -7.604 -1.493 0.444 1.00 92.56 167 LEU A C 1
ATOM 1338 O O . LEU A 1 167 ? 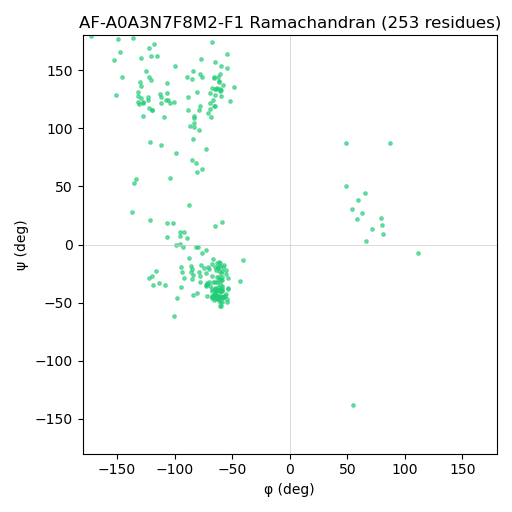-7.385 -1.084 1.585 1.00 92.56 167 LEU A O 1
ATOM 1342 N N . VAL A 1 168 ? -7.494 -0.727 -0.640 1.00 90.75 168 VAL A N 1
ATOM 1343 C CA . VAL A 1 168 ? -7.288 0.726 -0.590 1.00 90.75 168 VAL A CA 1
ATOM 1344 C C . VAL A 1 168 ? -8.536 1.418 -1.100 1.00 90.75 168 VAL A C 1
ATOM 1346 O O . VAL A 1 168 ? -8.932 1.190 -2.240 1.00 90.75 168 VAL A O 1
ATOM 1349 N N . LEU A 1 169 ? -9.141 2.275 -0.290 1.00 86.50 169 LEU A N 1
ATOM 1350 C CA . LEU A 1 169 ? -10.237 3.123 -0.734 1.00 86.50 169 LEU A CA 1
ATOM 1351 C C . LEU A 1 169 ? -9.724 4.558 -0.799 1.00 86.50 169 LEU A C 1
ATOM 1353 O O . LEU A 1 169 ? -9.376 5.134 0.228 1.00 86.50 169 LEU A O 1
ATOM 1357 N N . LEU A 1 170 ? -9.580 5.075 -2.020 1.00 75.12 170 LEU A N 1
ATOM 1358 C CA . LEU A 1 170 ? -8.946 6.371 -2.281 1.00 75.12 170 LEU A CA 1
ATOM 1359 C C . LEU A 1 170 ? -9.947 7.522 -2.351 1.00 75.12 170 LEU A C 1
ATOM 1361 O O . LEU A 1 170 ? -9.563 8.668 -2.143 1.00 75.12 170 LEU A O 1
ATOM 1365 N N . GLN A 1 171 ? -11.209 7.221 -2.652 1.00 73.00 171 GLN A N 1
ATOM 1366 C CA . GLN A 1 171 ? -12.290 8.193 -2.581 1.00 73.00 171 GLN A CA 1
ATOM 1367 C C . GLN A 1 171 ? -13.138 7.899 -1.354 1.00 73.00 171 GLN A C 1
ATOM 1369 O O . GLN A 1 171 ? -13.634 6.780 -1.193 1.00 73.00 171 GLN A O 1
ATOM 1374 N N . GLY A 1 172 ? -13.286 8.920 -0.513 1.00 64.38 172 GLY A N 1
ATOM 1375 C CA . GLY A 1 172 ? -14.196 8.915 0.618 1.00 64.38 172 GLY A CA 1
ATOM 1376 C C . GLY A 1 172 ? -15.629 8.575 0.215 1.00 64.38 172 GLY A C 1
ATOM 1377 O O . GLY A 1 172 ? -16.025 8.623 -0.952 1.00 64.38 172 GLY A O 1
ATOM 1378 N N . GLY A 1 173 ? -16.439 8.224 1.200 1.00 68.00 173 GLY A N 1
ATOM 1379 C CA . GLY A 1 173 ? -17.831 7.854 0.993 1.00 68.00 173 GLY A CA 1
ATOM 1380 C C . GLY A 1 173 ? -18.550 7.669 2.317 1.00 68.00 173 GLY A C 1
ATOM 1381 O O . GLY A 1 173 ? -17.957 7.807 3.386 1.00 68.00 173 GLY A O 1
ATOM 1382 N N . LYS A 1 174 ? -19.844 7.344 2.263 1.00 67.88 174 LYS A N 1
ATOM 1383 C CA . LYS A 1 174 ? -20.572 6.983 3.481 1.00 67.88 174 LYS A CA 1
ATOM 1384 C C . LYS A 1 174 ? -20.065 5.638 3.981 1.00 67.88 174 LYS A C 1
ATOM 1386 O O . LYS A 1 174 ? -20.236 4.628 3.306 1.00 67.88 174 LYS A O 1
ATOM 1391 N N . TRP A 1 175 ? -19.474 5.649 5.166 1.00 78.25 175 TRP A N 1
ATOM 1392 C CA . TRP A 1 175 ? -19.090 4.446 5.879 1.00 78.25 175 TRP A CA 1
ATOM 1393 C C . TRP A 1 175 ? -20.112 4.133 6.962 1.00 78.25 175 TRP A C 1
ATOM 1395 O O . TRP A 1 175 ? -20.374 4.967 7.831 1.00 78.25 175 TRP A O 1
ATOM 1405 N N . ASP A 1 176 ? -20.692 2.940 6.913 1.00 76.06 176 ASP A N 1
ATOM 1406 C CA . ASP A 1 176 ? -21.647 2.466 7.910 1.00 76.06 176 ASP A CA 1
ATOM 1407 C C . ASP A 1 176 ? -21.142 1.213 8.640 1.00 76.06 176 ASP A C 1
ATOM 1409 O O . ASP A 1 176 ? -20.102 0.632 8.317 1.00 76.06 176 ASP A O 1
ATOM 1413 N N . GLU A 1 177 ? -21.881 0.797 9.668 1.00 74.06 177 GLU A N 1
ATOM 1414 C CA . GLU A 1 177 ? -21.555 -0.397 10.452 1.00 74.06 177 GLU A CA 1
ATOM 1415 C C . GLU A 1 177 ? -21.509 -1.662 9.576 1.00 74.06 177 GLU A C 1
ATOM 1417 O O . GLU A 1 177 ? -20.584 -2.470 9.699 1.00 74.06 177 GLU A O 1
ATOM 1422 N N . GLY A 1 178 ? -22.434 -1.792 8.617 1.00 82.50 178 GLY A N 1
ATOM 1423 C CA . GLY A 1 178 ? -22.475 -2.906 7.664 1.00 82.50 178 GLY A CA 1
ATOM 1424 C C . GLY A 1 178 ? -21.208 -3.020 6.807 1.00 82.50 178 GLY A C 1
ATOM 1425 O O . GLY A 1 178 ? -20.783 -4.130 6.458 1.00 82.50 178 GLY A O 1
ATOM 1426 N N . SER A 1 179 ? -20.550 -1.894 6.525 1.00 85.31 179 SER A N 1
ATOM 1427 C CA . SER A 1 179 ? -19.291 -1.858 5.778 1.00 85.31 179 SER A CA 1
ATOM 1428 C C . SER A 1 179 ? -18.148 -2.518 6.546 1.00 85.31 179 SER A C 1
ATOM 1430 O O . SER A 1 179 ? -17.421 -3.360 6.002 1.00 85.31 179 SER A O 1
ATOM 1432 N N . TRP A 1 180 ? -18.041 -2.216 7.845 1.00 86.50 180 TRP A N 1
ATOM 1433 C CA . TRP A 1 180 ? -17.096 -2.886 8.737 1.00 86.50 180 TRP A CA 1
ATOM 1434 C C . TRP A 1 180 ? -17.369 -4.385 8.831 1.00 86.50 180 TRP A C 1
ATOM 1436 O O . TRP A 1 180 ? -16.441 -5.189 8.707 1.00 86.50 180 TRP A O 1
ATOM 1446 N N . GLU A 1 181 ? -18.629 -4.772 9.045 1.00 86.56 181 GLU A N 1
ATOM 1447 C CA . GLU A 1 181 ? -19.002 -6.182 9.176 1.00 86.56 181 GLU A CA 1
ATOM 1448 C C . GLU A 1 181 ? -18.604 -6.991 7.941 1.00 86.56 181 GLU A C 1
ATOM 1450 O O . GLU A 1 181 ? -18.007 -8.067 8.072 1.00 86.56 181 GLU A O 1
ATOM 1455 N N . SER A 1 182 ? -18.876 -6.449 6.753 1.00 85.75 182 SER A N 1
ATOM 1456 C CA . SER A 1 182 ? -18.558 -7.080 5.471 1.00 85.75 182 SER A CA 1
ATOM 1457 C C . SER A 1 182 ? -17.053 -7.315 5.332 1.00 85.75 182 SER A C 1
ATOM 1459 O O . SER A 1 182 ? -16.611 -8.456 5.174 1.00 85.75 182 SER A O 1
ATOM 1461 N N . ILE A 1 183 ? -16.241 -6.270 5.526 1.00 88.12 183 ILE A N 1
ATOM 1462 C CA . ILE A 1 183 ? -14.775 -6.352 5.425 1.00 88.12 183 ILE A CA 1
ATOM 1463 C C . ILE A 1 183 ? -14.197 -7.333 6.443 1.00 88.12 183 ILE A C 1
ATOM 1465 O O . ILE A 1 183 ? -13.406 -8.215 6.092 1.00 88.12 183 ILE A O 1
ATOM 1469 N N . CYS A 1 184 ? -14.598 -7.215 7.710 1.00 89.00 184 CYS A N 1
ATOM 1470 C CA . CYS A 1 184 ? -14.068 -8.046 8.787 1.00 89.00 184 CYS A CA 1
ATOM 1471 C C . CYS A 1 184 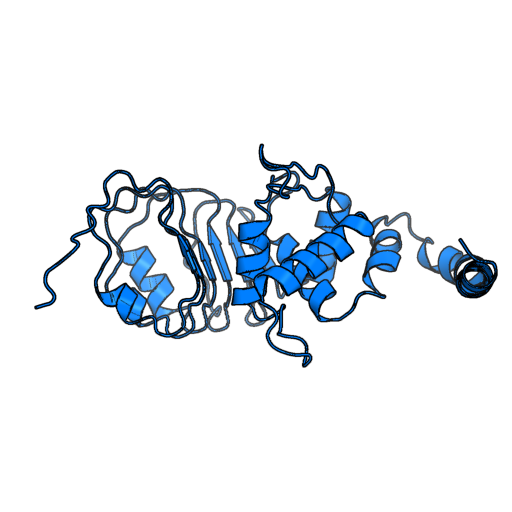? -14.483 -9.518 8.660 1.00 89.00 184 CYS A C 1
ATOM 1473 O O . CYS A 1 184 ? -13.780 -10.406 9.157 1.00 89.00 184 CYS A O 1
ATOM 1475 N N . ARG A 1 185 ? -15.621 -9.803 8.019 1.00 85.94 185 ARG A N 1
ATOM 1476 C CA . ARG A 1 185 ? -16.090 -11.169 7.777 1.00 85.94 185 ARG A CA 1
ATOM 1477 C C . ARG A 1 185 ? -15.388 -11.809 6.582 1.00 85.94 185 ARG A C 1
ATOM 1479 O O . ARG A 1 185 ? -15.024 -12.986 6.677 1.00 85.94 185 ARG A O 1
ATOM 1486 N N . GLU A 1 186 ? -15.201 -11.057 5.501 1.00 83.88 186 GLU A N 1
ATOM 1487 C CA . GLU A 1 186 ? -14.835 -11.588 4.184 1.00 83.88 186 GLU A CA 1
ATOM 1488 C C . GLU A 1 186 ? -13.323 -11.586 3.926 1.00 83.88 186 GLU A C 1
ATOM 1490 O O . GLU A 1 186 ? -12.794 -12.557 3.378 1.00 83.88 186 GLU A O 1
ATOM 1495 N N . PHE A 1 187 ? -12.589 -10.573 4.396 1.00 88.12 187 PHE A N 1
ATOM 1496 C CA . PHE A 1 187 ? -11.173 -10.378 4.053 1.00 88.12 187 PHE A CA 1
ATOM 1497 C C . PHE A 1 187 ? -10.226 -10.789 5.184 1.00 88.12 187 PHE A C 1
ATOM 1499 O O . PHE A 1 187 ? -9.387 -10.024 5.652 1.00 88.12 187 PHE A O 1
ATOM 1506 N N . ARG A 1 188 ? -10.309 -12.044 5.633 1.00 89.06 188 ARG A N 1
ATOM 1507 C CA . ARG A 1 188 ? -9.497 -12.530 6.769 1.00 89.06 188 ARG A CA 1
ATOM 1508 C C . ARG A 1 188 ? -7.987 -12.538 6.507 1.00 89.06 188 ARG A C 1
ATOM 1510 O O . ARG A 1 188 ? -7.214 -12.523 7.460 1.00 89.06 188 ARG A O 1
ATOM 1517 N N . CYS A 1 189 ? -7.561 -12.554 5.243 1.00 92.94 189 CYS A N 1
ATOM 1518 C CA . CYS A 1 189 ? -6.152 -12.508 4.838 1.00 92.94 189 CYS A CA 1
ATOM 1519 C C . CYS A 1 189 ? -5.596 -11.086 4.643 1.00 92.94 189 CYS A C 1
ATOM 1521 O O . CYS A 1 189 ? -4.446 -10.949 4.205 1.00 92.94 189 CYS A O 1
ATOM 1523 N N . LEU A 1 190 ? -6.384 -10.051 4.954 1.00 95.38 190 LEU A N 1
ATOM 1524 C CA . LEU A 1 190 ? -6.017 -8.662 4.709 1.00 95.38 190 LEU A CA 1
ATOM 1525 C C . LEU A 1 190 ? -4.777 -8.260 5.516 1.00 95.38 190 LEU A C 1
ATOM 1527 O O . LEU A 1 190 ? -4.668 -8.566 6.701 1.00 95.38 190 LEU A O 1
ATOM 1531 N N . ARG A 1 191 ? -3.838 -7.579 4.851 1.00 97.69 191 ARG A N 1
ATOM 1532 C CA . ARG A 1 191 ? -2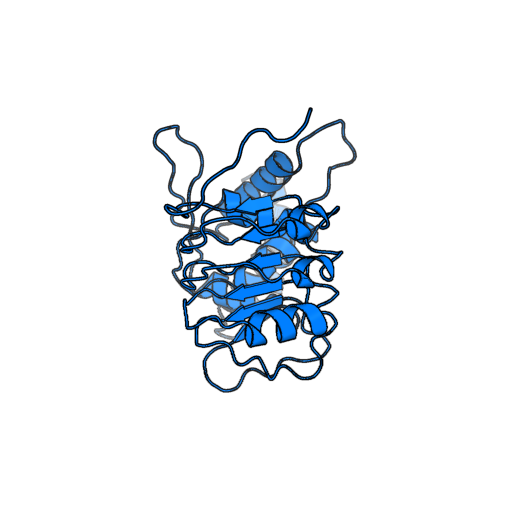.594 -7.040 5.428 1.00 97.69 191 ARG A CA 1
ATOM 1533 C C . ARG A 1 191 ? -2.567 -5.519 5.419 1.00 97.69 191 ARG A C 1
ATOM 1535 O O . ARG A 1 191 ? -1.995 -4.927 6.325 1.00 97.69 191 ARG A O 1
ATOM 1542 N N . VAL A 1 192 ? -3.174 -4.909 4.408 1.00 98.19 192 VAL A N 1
ATOM 1543 C CA . VAL A 1 192 ? -3.277 -3.460 4.237 1.00 98.19 192 VAL A CA 1
ATOM 1544 C C . VAL A 1 192 ? -4.749 -3.092 4.122 1.00 98.19 192 VAL A C 1
ATOM 1546 O O . VAL A 1 192 ? -5.446 -3.637 3.263 1.00 98.19 192 VAL A O 1
ATOM 1549 N N . LEU A 1 193 ? -5.179 -2.145 4.950 1.00 96.00 193 LEU A N 1
ATOM 1550 C CA . LEU A 1 193 ? -6.486 -1.506 4.880 1.00 96.00 193 LEU A CA 1
ATOM 1551 C C . LEU A 1 193 ? -6.301 0.014 4.939 1.00 96.00 193 LEU A C 1
ATOM 1553 O O . LEU A 1 193 ? -5.730 0.520 5.905 1.00 96.00 193 LEU A O 1
ATOM 1557 N N . VAL A 1 194 ? -6.762 0.721 3.907 1.00 94.12 194 VAL A N 1
ATOM 1558 C CA . VAL A 1 194 ? -6.723 2.191 3.830 1.00 94.12 194 VAL A CA 1
ATOM 1559 C C . VAL A 1 194 ? -8.143 2.715 3.705 1.00 94.12 194 VAL A C 1
ATOM 1561 O O . VAL A 1 194 ? -8.807 2.428 2.710 1.00 94.12 194 VAL A O 1
ATOM 1564 N N . LEU A 1 195 ? -8.575 3.453 4.724 1.00 92.12 195 LEU A N 1
ATOM 1565 C CA . LEU A 1 195 ? -9.909 4.023 4.897 1.00 92.12 195 LEU A CA 1
ATOM 1566 C C . LEU A 1 195 ? -9.785 5.492 5.321 1.00 92.12 195 LEU A C 1
ATOM 1568 O O . LEU A 1 195 ? -10.262 5.889 6.386 1.00 92.12 195 LEU A O 1
ATOM 1572 N N . SER A 1 196 ? -9.090 6.295 4.516 1.00 89.75 196 SER A N 1
ATOM 1573 C CA . SER A 1 196 ? -8.947 7.723 4.799 1.00 89.75 196 SER A CA 1
ATOM 1574 C C . SER A 1 196 ? -10.133 8.515 4.252 1.00 89.75 196 SER A C 1
ATOM 1576 O O . SER A 1 196 ? -10.619 8.191 3.174 1.00 89.75 196 SER A O 1
ATOM 1578 N N . ASP A 1 197 ? -10.577 9.538 4.989 1.00 89.75 197 ASP A N 1
ATOM 1579 C CA . ASP A 1 197 ? -11.632 10.475 4.561 1.00 89.75 197 ASP A CA 1
ATOM 1580 C C . ASP A 1 197 ? -13.026 9.834 4.379 1.00 89.75 197 ASP A C 1
ATOM 1582 O O . ASP A 1 197 ? -13.744 10.065 3.410 1.00 89.75 197 ASP A O 1
ATOM 1586 N N . PHE A 1 198 ? -13.430 8.987 5.332 1.00 88.88 198 PHE A N 1
ATOM 1587 C CA . PHE A 1 198 ? -14.731 8.297 5.327 1.00 88.88 198 PHE A CA 1
ATOM 1588 C C . PHE A 1 198 ? -15.726 8.855 6.347 1.00 88.88 198 PHE A C 1
ATOM 1590 O O . PHE A 1 198 ? -16.803 8.286 6.544 1.00 88.88 198 PHE A O 1
ATOM 1597 N N . VAL A 1 199 ? -15.370 9.956 7.021 1.00 88.69 199 VAL A N 1
ATOM 1598 C CA . VAL A 1 199 ? -16.192 10.577 8.075 1.00 88.69 199 VAL A CA 1
ATOM 1599 C C . VAL A 1 199 ? -16.557 9.551 9.167 1.00 88.69 199 VAL A C 1
ATOM 1601 O O . VAL A 1 199 ? -17.624 9.592 9.783 1.00 88.69 199 VAL A O 1
ATOM 1604 N N . MET A 1 200 ? -15.678 8.567 9.396 1.00 90.12 200 MET A N 1
ATOM 1605 C CA . MET A 1 200 ? -15.937 7.497 10.354 1.00 90.12 200 MET A CA 1
ATOM 1606 C C . MET A 1 200 ? -15.911 8.051 11.769 1.00 90.12 200 MET A C 1
ATOM 1608 O O . MET A 1 200 ? -14.949 8.700 12.174 1.00 90.12 200 MET A O 1
ATOM 1612 N N . LYS A 1 201 ? -16.949 7.731 12.540 1.00 90.62 201 LYS A N 1
ATOM 1613 C CA . LYS A 1 201 ? -17.056 8.116 13.954 1.00 90.62 201 LYS A CA 1
ATOM 1614 C C . LYS A 1 201 ? -16.547 7.040 14.904 1.00 90.62 201 LYS A C 1
ATOM 1616 O O . LYS A 1 201 ? -16.211 7.332 16.047 1.00 90.62 201 LYS A O 1
ATOM 1621 N N . GLU A 1 202 ? -16.459 5.806 14.426 1.00 89.56 202 GLU A N 1
ATOM 1622 C CA . GLU A 1 202 ? -16.005 4.668 15.208 1.00 89.56 202 GLU A CA 1
ATOM 1623 C C . GLU A 1 202 ? -15.376 3.584 14.328 1.00 89.56 202 GLU A C 1
ATOM 1625 O O . GLU A 1 202 ? -15.622 3.480 13.123 1.00 89.56 202 GLU A O 1
ATOM 1630 N N . VAL A 1 203 ? -14.562 2.747 14.966 1.00 91.25 203 VAL A N 1
ATOM 1631 C CA . VAL A 1 203 ? -14.010 1.529 14.373 1.00 91.25 203 VAL A CA 1
ATOM 1632 C C . VAL A 1 203 ? -14.713 0.341 15.008 1.00 91.25 203 VAL A C 1
ATOM 1634 O O . VAL A 1 203 ? -14.679 0.183 16.230 1.00 91.25 203 VAL A O 1
ATOM 1637 N N . SER A 1 204 ? -15.314 -0.521 14.187 1.00 91.69 204 SER A N 1
ATOM 1638 C CA . SER A 1 204 ? -16.016 -1.700 14.692 1.00 91.69 204 SER A CA 1
ATOM 1639 C C . SER A 1 204 ? -15.089 -2.599 15.529 1.00 91.69 204 SER A C 1
ATOM 1641 O O . SER A 1 204 ? -13.972 -2.910 15.092 1.00 91.69 204 SER A O 1
ATOM 1643 N N . PRO A 1 205 ? -15.549 -3.128 16.681 1.00 92.06 205 PRO A N 1
ATOM 1644 C CA . PRO A 1 205 ? -14.814 -4.133 17.452 1.00 92.06 205 PRO A CA 1
ATOM 1645 C C . PRO A 1 205 ? -14.449 -5.389 16.642 1.00 92.06 205 PRO A C 1
ATOM 1647 O O . PRO A 1 205 ? -13.496 -6.104 16.962 1.00 92.06 205 PRO A O 1
ATOM 1650 N N . LEU A 1 206 ? -15.176 -5.659 15.550 1.00 93.12 206 LEU A N 1
ATOM 1651 C CA . LEU A 1 206 ? -14.911 -6.780 14.650 1.00 93.12 206 LEU A CA 1
ATOM 1652 C C . LEU A 1 206 ? -13.559 -6.694 13.944 1.00 93.12 206 LEU A C 1
ATOM 1654 O O . LEU A 1 206 ? -13.082 -7.729 13.468 1.00 93.12 206 LEU A O 1
ATOM 1658 N N . ILE A 1 207 ? -12.906 -5.526 13.935 1.00 93.88 207 ILE A N 1
ATOM 1659 C CA . ILE A 1 207 ? -11.568 -5.356 13.364 1.00 93.88 207 ILE A CA 1
ATOM 1660 C C . ILE A 1 207 ? -10.565 -6.358 13.943 1.00 93.88 207 ILE A C 1
ATOM 1662 O O . ILE A 1 207 ? -9.696 -6.842 13.222 1.00 93.88 207 ILE A O 1
ATOM 1666 N N . GLN A 1 208 ? -10.760 -6.807 15.191 1.00 94.12 208 GLN A N 1
ATOM 1667 C CA . GLN A 1 208 ? -9.944 -7.848 15.823 1.00 94.12 208 GLN A CA 1
ATOM 1668 C C . GLN A 1 208 ? -9.900 -9.174 15.044 1.00 94.12 208 GLN A C 1
ATOM 1670 O O . GLN A 1 208 ? -9.033 -10.007 15.320 1.00 94.12 208 GLN A O 1
ATOM 1675 N N . LYS A 1 209 ? -10.834 -9.415 14.111 1.00 94.00 209 LYS A N 1
ATOM 1676 C CA . LYS A 1 209 ? -10.861 -10.596 13.233 1.00 94.00 209 LYS A CA 1
ATOM 1677 C C . LYS A 1 209 ? -9.808 -10.526 12.120 1.00 94.00 209 LYS A C 1
ATOM 1679 O O . LYS A 1 209 ? -9.419 -11.574 11.606 1.00 94.00 209 LYS A O 1
ATOM 1684 N N . LEU A 1 210 ? -9.299 -9.340 11.780 1.00 95.19 210 LEU A N 1
ATOM 1685 C CA . LEU A 1 210 ? -8.280 -9.126 10.746 1.00 95.19 210 LEU A CA 1
ATOM 1686 C C . LEU A 1 210 ? -6.869 -9.440 11.272 1.00 95.19 210 LEU A C 1
ATOM 1688 O O . LEU A 1 210 ? -5.992 -8.586 11.342 1.00 95.19 210 LEU A O 1
ATOM 1692 N N . LYS A 1 211 ? -6.627 -10.697 11.662 1.00 94.12 211 LYS A N 1
ATOM 1693 C CA . LYS A 1 211 ? -5.394 -11.114 12.359 1.00 94.12 211 LYS A CA 1
ATOM 1694 C C . LYS A 1 211 ? -4.102 -10.916 11.565 1.00 94.12 211 LYS A C 1
ATOM 1696 O O . LYS A 1 211 ? -3.034 -10.900 12.168 1.00 94.12 211 LYS A O 1
ATOM 1701 N N . HIS A 1 212 ? -4.179 -10.782 10.244 1.00 96.62 212 HIS A N 1
ATOM 1702 C CA . HIS A 1 212 ? -3.018 -10.575 9.375 1.00 96.62 212 HIS A CA 1
ATOM 1703 C C . HIS A 1 212 ? -2.743 -9.105 9.048 1.00 96.62 212 HIS A C 1
ATOM 1705 O O . HIS A 1 212 ? -1.788 -8.836 8.315 1.00 96.62 212 HIS A O 1
ATOM 1711 N N . LEU A 1 213 ? -3.546 -8.177 9.579 1.00 97.94 213 LEU A N 1
ATOM 1712 C CA . LEU A 1 213 ? -3.408 -6.760 9.288 1.00 97.94 213 LEU A CA 1
ATOM 1713 C C . LEU A 1 213 ? -2.073 -6.235 9.826 1.00 97.94 213 LEU A C 1
ATOM 1715 O O . LEU A 1 213 ? -1.731 -6.466 10.983 1.00 97.94 213 LEU A O 1
ATOM 1719 N N . LYS A 1 214 ? -1.326 -5.554 8.958 1.00 98.12 214 LYS A N 1
ATOM 1720 C CA . LYS A 1 214 ? -0.017 -4.948 9.229 1.00 98.12 214 LYS A CA 1
ATOM 1721 C C . LYS A 1 214 ? -0.017 -3.439 9.027 1.00 98.12 214 LYS A C 1
ATOM 1723 O O . LYS A 1 214 ? 0.760 -2.746 9.666 1.00 98.12 214 LYS A O 1
ATOM 1728 N N . TYR A 1 215 ? -0.884 -2.935 8.162 1.00 98.31 215 TYR A N 1
ATOM 1729 C CA . TYR A 1 215 ? -1.022 -1.516 7.881 1.00 98.31 215 TYR A CA 1
ATOM 1730 C C . TYR A 1 215 ? -2.501 -1.152 7.943 1.00 98.31 215 TYR A C 1
ATOM 1732 O O . TYR A 1 215 ? -3.314 -1.735 7.218 1.00 98.31 215 TYR A O 1
ATOM 1740 N N . LEU A 1 216 ? -2.828 -0.200 8.808 1.00 97.62 216 LEU A N 1
ATOM 1741 C CA . LEU A 1 216 ? -4.156 0.369 8.956 1.00 97.62 216 LEU A CA 1
ATOM 1742 C C . LEU A 1 216 ? -4.051 1.886 8.859 1.00 97.62 216 LEU A C 1
ATOM 1744 O O . LEU A 1 216 ? -3.345 2.510 9.648 1.00 97.62 216 LEU A O 1
ATOM 1748 N N . ASP A 1 217 ? -4.766 2.467 7.907 1.00 96.38 217 ASP A N 1
ATOM 1749 C CA . ASP A 1 217 ? -4.850 3.912 7.747 1.00 96.38 217 ASP A CA 1
ATOM 1750 C C . ASP A 1 217 ? -6.292 4.371 7.894 1.00 96.38 217 ASP A C 1
ATOM 1752 O O . ASP A 1 217 ? -7.165 3.969 7.126 1.00 96.38 217 ASP A O 1
ATOM 1756 N N . LEU A 1 218 ? -6.512 5.166 8.937 1.00 94.69 218 LEU A N 1
ATOM 1757 C CA . LEU A 1 218 ? -7.784 5.760 9.327 1.00 94.69 218 LEU A CA 1
ATOM 1758 C C . LEU A 1 218 ? -7.674 7.290 9.350 1.00 94.69 218 LEU A C 1
ATOM 1760 O O . LEU A 1 218 ? -8.458 7.943 10.033 1.00 94.69 218 LEU A O 1
ATOM 1764 N N . SER A 1 219 ? -6.693 7.865 8.653 1.00 93.75 219 SER A N 1
ATOM 1765 C CA . SER A 1 219 ? -6.455 9.313 8.644 1.00 93.75 219 SER A CA 1
ATOM 1766 C C . SER A 1 219 ? -7.676 10.085 8.127 1.00 93.75 219 SER A C 1
ATOM 1768 O O . SER A 1 219 ? -8.439 9.556 7.318 1.00 93.75 219 SER A O 1
ATOM 1770 N N . ASN A 1 220 ? -7.848 11.343 8.532 1.00 92.81 220 ASN A N 1
ATOM 1771 C CA . ASN A 1 220 ? -8.968 12.201 8.118 1.00 92.81 220 ASN A CA 1
ATOM 1772 C C . ASN A 1 220 ? -10.357 11.634 8.482 1.00 92.81 220 ASN A C 1
ATOM 1774 O O . ASN A 1 220 ? -11.298 11.717 7.699 1.00 92.81 220 ASN A O 1
ATOM 1778 N N . ASN A 1 221 ? -10.508 11.011 9.654 1.00 92.31 221 ASN A N 1
ATOM 1779 C CA . ASN A 1 221 ? -11.815 10.564 10.152 1.00 92.31 221 ASN A CA 1
ATOM 1780 C C . ASN A 1 221 ? -12.218 11.306 11.436 1.00 92.31 221 ASN A C 1
ATOM 1782 O O . ASN A 1 221 ? -11.393 11.904 12.124 1.00 92.31 221 ASN A O 1
ATOM 1786 N N . GLU A 1 222 ? -13.506 11.259 11.775 1.00 92.38 222 GLU A N 1
ATOM 1787 C CA . GLU A 1 222 ? -14.116 12.066 12.845 1.00 92.38 222 GLU A CA 1
ATOM 1788 C C . GLU A 1 222 ? -14.218 11.345 14.196 1.00 92.38 222 GLU A C 1
ATOM 1790 O O . GLU A 1 222 ? -14.906 11.814 15.105 1.00 92.38 222 GLU A O 1
ATOM 1795 N N . MET A 1 223 ? -13.568 10.193 14.332 1.00 92.50 223 MET A N 1
ATOM 1796 C CA . MET A 1 223 ? -13.698 9.338 15.504 1.00 92.50 223 MET A CA 1
ATOM 1797 C C . MET A 1 223 ? -13.159 9.988 16.780 1.00 92.50 223 MET A C 1
ATOM 1799 O O . MET A 1 223 ? -12.051 10.517 16.804 1.00 92.50 223 MET A O 1
ATOM 1803 N N . GLU A 1 224 ? -13.930 9.896 17.866 1.00 93.00 224 GLU A N 1
ATOM 1804 C CA . GLU A 1 224 ? -13.534 10.456 19.164 1.00 93.00 224 GLU A CA 1
ATOM 1805 C C . GLU A 1 224 ? -12.623 9.530 19.971 1.00 93.00 224 GLU A C 1
ATOM 1807 O O . GLU A 1 224 ? -11.851 9.991 20.807 1.00 93.00 224 GLU A O 1
ATOM 1812 N N . ALA A 1 225 ? -12.712 8.222 19.741 1.00 90.88 225 ALA A N 1
ATOM 1813 C CA . ALA A 1 225 ? -11.906 7.224 20.423 1.00 90.88 225 ALA A CA 1
ATOM 1814 C C . ALA A 1 225 ? -11.583 6.066 19.480 1.00 90.88 225 ALA A C 1
ATOM 1816 O O . ALA A 1 225 ? -12.406 5.652 18.661 1.00 90.88 225 ALA A O 1
ATOM 1817 N N . LEU A 1 226 ? -10.382 5.512 19.627 1.00 90.25 226 LEU A N 1
ATOM 1818 C CA . LEU A 1 226 ? -9.991 4.289 18.942 1.00 90.25 226 LEU A CA 1
ATOM 1819 C C . LEU A 1 226 ? -10.556 3.083 19.696 1.00 90.25 226 LEU A C 1
ATOM 1821 O O . LEU A 1 226 ? -10.399 2.975 20.909 1.00 90.25 226 LEU A O 1
ATOM 1825 N N . SER A 1 227 ? -11.194 2.157 18.981 1.00 89.00 227 SER A N 1
ATOM 1826 C CA . SER A 1 227 ? -11.709 0.930 19.595 1.00 89.00 227 SER A CA 1
ATOM 1827 C C . SER A 1 227 ? -10.583 0.110 20.233 1.00 89.00 227 SER A C 1
ATOM 1829 O O . SER A 1 227 ? -9.571 -0.176 19.587 1.00 89.00 227 SER A O 1
ATOM 1831 N N . ASN A 1 228 ? -10.791 -0.353 21.472 1.00 89.31 228 ASN A N 1
ATOM 1832 C CA . ASN A 1 228 ? -9.844 -1.217 22.189 1.00 89.31 228 ASN A CA 1
ATOM 1833 C C . ASN A 1 228 ? -9.502 -2.491 21.400 1.00 89.31 228 ASN A C 1
ATOM 1835 O O . ASN A 1 228 ? -8.411 -3.037 21.548 1.00 89.31 228 ASN A O 1
ATOM 1839 N N . SER A 1 229 ? -10.383 -2.942 20.503 1.00 92.94 229 SER A N 1
ATOM 1840 C CA . SER A 1 229 ? -10.149 -4.088 19.618 1.00 92.94 229 SER A CA 1
ATOM 1841 C C . SER A 1 229 ? -8.982 -3.897 18.643 1.00 92.94 229 SER A C 1
ATOM 1843 O O . SER A 1 229 ? -8.423 -4.891 18.179 1.00 92.94 229 SER A O 1
ATOM 1845 N N . VAL A 1 230 ? -8.555 -2.660 18.361 1.00 92.81 230 VAL A N 1
ATOM 1846 C CA . VAL A 1 230 ? -7.351 -2.394 17.552 1.00 92.81 230 VAL A CA 1
ATOM 1847 C C . VAL A 1 230 ? -6.097 -2.942 18.240 1.00 92.81 230 VAL A C 1
ATOM 1849 O O . VAL A 1 230 ? -5.218 -3.474 17.568 1.00 92.81 230 VAL A O 1
ATOM 1852 N N . THR A 1 231 ? -6.050 -2.948 19.578 1.00 90.88 231 THR A N 1
ATOM 1853 C CA . THR A 1 231 ? -4.928 -3.531 20.345 1.00 90.88 231 THR A CA 1
ATOM 1854 C C . THR A 1 231 ? -4.795 -5.046 20.154 1.00 90.88 231 THR A C 1
ATOM 1856 O O . THR A 1 231 ? -3.728 -5.617 20.358 1.00 90.88 231 THR A O 1
ATOM 1859 N N . SER A 1 232 ? -5.859 -5.717 19.695 1.00 94.19 232 SER A N 1
ATOM 1860 C CA . SER A 1 232 ? -5.853 -7.154 19.397 1.00 94.19 232 SER A CA 1
ATOM 1861 C C . SER A 1 232 ? -5.227 -7.500 18.037 1.00 94.19 232 SER A C 1
ATOM 1863 O O . SER A 1 232 ? -5.151 -8.684 17.675 1.00 94.19 232 SER A O 1
ATOM 1865 N N . LEU A 1 233 ? -4.808 -6.495 17.260 1.00 95.69 233 LEU A N 1
ATOM 1866 C CA . LEU A 1 233 ? -4.119 -6.648 15.979 1.00 95.69 233 LEU A CA 1
ATOM 1867 C C . LEU A 1 233 ? -2.613 -6.834 16.201 1.00 95.69 233 LEU A C 1
ATOM 1869 O O . LEU A 1 233 ? -1.806 -5.959 15.915 1.00 95.69 233 LEU A O 1
ATOM 1873 N N . VAL A 1 234 ? -2.224 -8.013 16.684 1.00 94.50 234 VAL A N 1
ATOM 1874 C CA . VAL A 1 234 ? -0.834 -8.325 17.082 1.00 94.50 234 VAL A CA 1
ATOM 1875 C C . VAL A 1 234 ? 0.210 -8.223 15.960 1.00 94.50 234 VAL A C 1
ATOM 1877 O O . VAL A 1 234 ? 1.402 -8.197 16.240 1.00 94.50 234 VAL A O 1
ATOM 1880 N N . ASN A 1 235 ? -0.221 -8.200 14.696 1.00 96.19 235 ASN A N 1
ATOM 1881 C CA . ASN A 1 235 ? 0.660 -8.059 13.535 1.00 96.19 235 ASN A CA 1
ATOM 1882 C C . ASN A 1 235 ? 0.719 -6.623 12.995 1.00 96.19 235 ASN A C 1
ATOM 1884 O O . ASN A 1 235 ? 1.422 -6.394 12.011 1.00 96.19 235 ASN A O 1
ATOM 1888 N N . LEU A 1 236 ? -0.009 -5.676 13.595 1.00 97.50 236 LEU A N 1
ATOM 1889 C CA . LEU A 1 236 ? -0.061 -4.298 13.123 1.00 97.50 236 LEU A CA 1
ATOM 1890 C C . LEU A 1 236 ? 1.312 -3.635 13.291 1.00 97.50 236 LEU A C 1
ATOM 1892 O O . LEU A 1 236 ? 1.879 -3.619 14.377 1.00 97.50 236 LEU A O 1
ATOM 1896 N N . GLN A 1 237 ? 1.846 -3.108 12.193 1.00 95.50 237 GLN A N 1
ATOM 1897 C CA . GLN A 1 237 ? 3.143 -2.429 12.120 1.00 95.50 237 GLN A CA 1
ATOM 1898 C C . GLN A 1 237 ? 2.964 -0.923 11.931 1.00 95.50 237 GLN A C 1
ATOM 1900 O O . GLN A 1 237 ? 3.739 -0.136 12.461 1.00 95.50 237 GLN A O 1
ATOM 1905 N N . VAL A 1 238 ? 1.934 -0.524 11.181 1.00 96.75 238 VAL A N 1
ATOM 1906 C CA . VAL A 1 238 ? 1.618 0.876 10.902 1.00 96.75 238 VAL A CA 1
ATOM 1907 C C . VAL A 1 238 ? 0.154 1.134 11.221 1.00 96.75 238 VAL A C 1
ATOM 1909 O O . VAL A 1 238 ? -0.731 0.458 10.695 1.00 96.75 238 VAL A O 1
ATOM 1912 N N . LEU A 1 239 ? -0.077 2.139 12.062 1.00 97.00 239 LEU A N 1
ATOM 1913 C CA . LEU A 1 239 ? -1.380 2.728 12.326 1.00 97.00 239 LEU A CA 1
ATOM 1914 C C . LEU A 1 239 ? -1.296 4.216 11.999 1.00 97.00 239 LEU A C 1
ATOM 1916 O O . LEU A 1 239 ? -0.522 4.934 12.631 1.00 97.00 239 LEU A O 1
ATOM 1920 N N . LYS A 1 240 ? -2.077 4.672 11.022 1.00 96.12 240 LYS A N 1
ATOM 1921 C CA . LYS A 1 240 ? -2.179 6.090 10.685 1.00 96.12 240 LYS A CA 1
ATOM 1922 C C . LYS A 1 240 ? -3.500 6.668 11.153 1.00 96.12 240 LYS A C 1
ATOM 1924 O O . LYS A 1 240 ? -4.563 6.101 10.904 1.00 96.12 240 LYS A O 1
ATOM 1929 N N . LEU A 1 241 ? -3.378 7.794 11.842 1.00 95.06 241 LEU A N 1
ATOM 1930 C CA . LEU A 1 241 ? -4.457 8.568 12.450 1.00 95.06 241 LEU A CA 1
ATOM 1931 C C . LEU A 1 241 ? -4.228 10.062 12.180 1.00 95.06 241 LEU A C 1
ATOM 1933 O O . LEU A 1 241 ? -4.572 10.905 13.007 1.00 95.06 241 LEU A O 1
ATOM 1937 N N . ASN A 1 242 ? -3.558 10.381 11.067 1.00 93.69 242 ASN A N 1
ATOM 1938 C CA . ASN A 1 242 ? -3.240 11.761 10.721 1.00 93.69 242 ASN A CA 1
ATOM 1939 C C . ASN A 1 242 ? -4.550 12.533 10.548 1.00 93.69 242 ASN A C 1
ATOM 1941 O O . ASN A 1 242 ? -5.525 11.981 10.038 1.00 93.69 242 ASN A O 1
ATOM 1945 N N . ASP A 1 243 ? -4.580 13.781 11.007 1.00 93.62 243 ASP A N 1
ATOM 1946 C CA . ASP A 1 243 ? -5.728 14.680 10.834 1.00 93.62 243 ASP A CA 1
ATOM 1947 C C . ASP A 1 243 ? -7.060 14.155 11.422 1.00 93.62 243 ASP A C 1
ATOM 1949 O O . ASP A 1 243 ? -8.146 14.616 11.073 1.00 93.62 243 ASP A O 1
ATOM 1953 N N . CYS A 1 244 ? -7.000 13.221 12.381 1.00 93.62 244 CYS A N 1
ATOM 1954 C CA . CYS A 1 244 ? -8.148 12.798 13.188 1.00 93.62 244 CYS A CA 1
ATOM 1955 C C . CYS A 1 244 ? -8.389 13.779 14.349 1.00 93.62 244 CYS A C 1
ATOM 1957 O O . CYS A 1 244 ? -8.152 13.461 15.514 1.00 93.62 244 CYS A O 1
ATOM 1959 N N . ASN A 1 245 ? -8.854 14.989 14.034 1.00 91.06 245 ASN A N 1
ATOM 1960 C CA . ASN A 1 245 ? -8.916 16.121 14.975 1.00 91.06 245 ASN A CA 1
ATOM 1961 C C . ASN A 1 245 ? -9.816 15.904 16.209 1.00 91.06 245 ASN A C 1
ATOM 1963 O O . ASN A 1 245 ? -9.623 16.558 17.233 1.00 91.06 245 ASN A O 1
ATOM 1967 N N . ASN A 1 246 ? -10.786 14.988 16.127 1.00 92.12 246 ASN A N 1
ATOM 1968 C CA . ASN A 1 246 ? -11.692 14.665 17.235 1.00 92.12 246 ASN A CA 1
ATOM 1969 C C . ASN A 1 246 ? -11.143 13.579 18.169 1.00 92.12 246 ASN A C 1
ATOM 1971 O O . ASN A 1 246 ? -11.721 13.353 19.235 1.00 92.12 246 ASN A O 1
ATOM 1975 N N . LEU A 1 247 ? -10.061 12.894 17.780 1.00 91.88 247 LEU A N 1
ATOM 1976 C CA . LEU A 1 247 ? -9.558 11.733 18.500 1.00 91.88 247 LEU A CA 1
ATOM 1977 C C . LEU A 1 247 ? -8.983 12.153 19.856 1.00 91.88 247 LEU A C 1
ATOM 1979 O O . LEU A 1 247 ? -7.909 12.745 19.960 1.00 91.88 247 LEU A O 1
ATOM 1983 N N . LYS A 1 248 ? -9.692 11.788 20.921 1.00 86.69 248 LYS A N 1
ATOM 1984 C CA . LYS A 1 248 ? -9.258 11.970 22.302 1.00 86.69 248 LYS A CA 1
ATOM 1985 C C . LYS A 1 248 ? -8.353 10.802 22.663 1.00 86.69 248 LYS A C 1
ATOM 1987 O O . LYS A 1 248 ? -8.799 9.661 22.788 1.00 86.69 248 LYS A O 1
ATOM 1992 N N . VAL A 1 249 ? -7.063 11.073 22.837 1.00 66.31 249 VAL A N 1
ATOM 1993 C CA . VAL A 1 249 ? -6.135 10.067 23.356 1.00 66.31 249 VAL A CA 1
ATOM 1994 C C . VAL A 1 249 ? -6.244 10.068 24.878 1.00 66.31 249 VAL A C 1
ATOM 1996 O O . VAL A 1 249 ? -5.695 10.944 25.545 1.00 66.31 249 VAL A O 1
ATOM 1999 N N . TRP A 1 250 ? -6.971 9.098 25.432 1.00 51.47 250 TRP A N 1
ATOM 2000 C CA . TRP A 1 250 ? -6.978 8.835 26.871 1.00 51.47 250 TRP A CA 1
ATOM 2001 C C . TRP A 1 250 ? -5.645 8.181 27.245 1.00 51.47 250 TRP A C 1
ATOM 2003 O O . TRP A 1 250 ? -5.509 6.960 27.295 1.00 51.47 250 TRP A O 1
ATOM 2013 N N . TRP A 1 251 ? -4.614 9.001 27.435 1.00 43.25 251 TRP A N 1
ATOM 2014 C CA . TRP A 1 251 ? -3.416 8.560 28.133 1.00 43.25 251 TRP A CA 1
ATOM 2015 C C . TRP A 1 251 ? -3.787 8.357 29.609 1.00 43.25 251 TRP A C 1
ATOM 2017 O O . TRP A 1 251 ? -4.193 9.317 30.256 1.00 43.25 251 TRP A O 1
ATOM 2027 N N . LEU A 1 252 ? -3.574 7.134 30.113 1.00 41.84 252 LEU A N 1
ATOM 2028 C CA . LEU A 1 252 ? -3.605 6.707 31.526 1.00 41.84 252 LEU A CA 1
ATOM 2029 C C . LEU A 1 252 ? -4.972 6.285 32.104 1.00 41.84 252 LEU A C 1
ATOM 2031 O O . LEU A 1 252 ? -5.618 7.056 32.793 1.00 41.84 252 LEU A O 1
ATOM 2035 N N . ASP A 1 253 ? -5.298 4.999 31.941 1.00 34.97 253 ASP A N 1
ATOM 2036 C CA . ASP A 1 253 ? -5.902 4.166 33.001 1.00 34.97 253 ASP A CA 1
ATOM 2037 C C . ASP A 1 253 ? -5.190 2.796 33.032 1.00 34.97 253 ASP A C 1
ATOM 2039 O O . ASP A 1 253 ? -5.786 1.726 32.931 1.00 34.97 253 ASP A O 1
ATOM 2043 N N . TRP A 1 254 ? -3.857 2.841 33.125 1.00 41.94 254 TRP A N 1
ATOM 2044 C CA . TRP A 1 254 ? -3.023 1.687 33.472 1.00 41.94 254 TRP A CA 1
ATOM 2045 C C . TRP A 1 254 ? -2.232 2.038 34.737 1.00 41.94 254 TRP A C 1
ATOM 2047 O O . TRP A 1 254 ? -1.124 2.572 34.654 1.00 41.94 254 TRP A O 1
ATOM 2057 N N . VAL A 1 255 ? -2.839 1.773 35.896 1.00 39.09 255 VAL A N 1
ATOM 2058 C CA . VAL A 1 255 ? -2.140 1.496 37.163 1.00 39.09 255 VAL A CA 1
ATOM 2059 C C . VAL A 1 255 ? -2.317 0.016 37.458 1.00 39.09 255 VAL A C 1
ATOM 2061 O O . VAL A 1 255 ? -3.464 -0.464 37.313 1.00 39.09 255 VAL A O 1
#

Solvent-accessible surface area (backbone atoms only — not comparable to full-atom values): 14057 Å² total; per-residue (Å²): 135,54,77,69,57,52,64,67,47,49,59,46,61,73,65,46,45,71,66,60,55,71,52,96,50,64,49,56,56,55,42,64,72,51,72,79,46,56,70,43,58,48,50,50,50,22,57,55,33,50,54,63,79,70,42,79,40,51,45,66,59,51,36,52,51,33,45,46,73,56,48,48,69,73,67,99,67,79,90,65,54,62,65,58,56,28,47,54,52,48,52,57,39,37,77,70,62,56,38,42,78,72,40,57,45,100,85,69,46,77,38,36,29,25,39,51,60,66,51,39,52,37,16,40,64,74,30,43,72,35,45,44,56,43,56,98,74,84,67,80,76,42,72,68,22,28,32,38,19,29,76,40,83,84,74,83,86,58,78,64,41,50,59,21,30,34,44,36,40,75,43,52,52,91,66,54,72,69,55,48,52,50,49,37,67,50,31,45,48,21,15,35,42,35,52,37,44,28,67,33,57,67,56,64,63,57,55,39,53,28,54,50,24,17,32,40,31,44,21,43,20,54,21,45,49,81,42,74,33,61,75,58,31,82,48,54,76,42,80,42,59,52,74,26,83,51,48,54,79,82,80,81,92,82,129

Organism: Populus trichocarpa (NCBI:txid3694)

Secondary structure (DSSP, 8-state):
--HHHHHHHHHIIIIIHHHHTSS--HHHHHHHHHTTS-HHHHHHHHHGGGSPTTPPEEHHHHHHHHHHHT-S---SSSS--HHHHHHHHHHHHHHTTSSEEEEE-TTS-EEEEE--HHHHHHHHHHHGGGEEEE-TTT----TT--EEEESSS-----TT-TT--EEEE-S-----HHHHHHHHHH-TT--EEEE-SS------GGGGG-TT--EEE--S---SS--GGGGG-TT--EEE-TT-TT---------

Nearest PDB structures (foldseek):
  7xx2-assembly1_I  TM=6.894E-01  e=1.262E-12  Triticum monococcum
  4tzh-assembly2_B  TM=7.244E-01  e=4.328E-04  Leptospira interrogans
  7ax1-assembly1_A  TM=7.801E-01  e=1.348E-03  Homo sapiens
  4u08-assembly2_B  TM=6.855E-01  e=4.197E-03  Leptospira interrogans serovar Copenhageni str. Fiocruz L1-130
  8xp3-assembly1_JC  TM=6.144E-01  e=6.998E-03  Homo sapiens

InterPro domains:
  IPR001611 Leucine-rich repeat [PS51450] (212-233)
  IPR032675 Leucine-rich repeat domain superfamily [G3DSA:3.80.10.10] (178-254)
  IPR036388 Winged helix-like DNA-binding domain superfamily [G3DSA:1.10.10.10] (28-126)
  IPR044974 Disease resistance protein, plants [PTHR23155] (20-246)
  IPR058922 Disease resistance protein, winged helix domain [PF23559] (50-123)

Radius of gyration: 20.52 Å; Cα contacts (8 Å, |Δi|>4): 441; chains: 1; bounding box: 56×37×71 Å

Sequence (255 aa):
MSLKDRAKWLPFIKQELPNRVKDDNIIHTLKLSYDPLPSHMKHCFAYCSLFPKGHSIDVKSLIQLWIAQGFISSSNSGGGSLEIDGLSCFESLQWRSFFHEVEKDDLGNIESCKMHDFMHDLATHVAGFQSIKVERLGNRISELTRHVSFDTELDLSLPSAQRLRTLVLLQGGKWDEGSWESICREFRCLRVLVLSDFVMKEVSPLIQKLKHLKYLDLSNNEMEALSNSVTSLVNLQVLKLNDCNNLKVWWLDWV

pLDDT: mean 84.81, std 14.78, range [34.97, 98.31]